Protein AF-A0A062V3T9-F1 (afdb_monomer_lite)

pLDDT: mean 90.21, std 8.29, range [54.97, 98.75]

Structure (mmCIF, N/CA/C/O backbone):
data_AF-A0A062V3T9-F1
#
_entry.id   AF-A0A062V3T9-F1
#
loop_
_atom_site.group_PDB
_atom_site.id
_atom_site.type_symbol
_atom_site.label_atom_id
_atom_site.label_alt_id
_atom_site.label_comp_id
_atom_site.label_asym_id
_atom_site.label_entity_id
_atom_site.label_seq_id
_atom_site.pdbx_PDB_ins_code
_atom_site.Cartn_x
_atom_site.Cartn_y
_atom_site.Cartn_z
_atom_site.occupancy
_atom_site.B_iso_or_equiv
_atom_site.auth_seq_id
_atom_site.auth_comp_id
_atom_site.auth_asym_id
_atom_site.auth_atom_id
_atom_site.pdbx_PDB_model_num
ATOM 1 N N . MET A 1 1 ? 0.925 -3.259 11.507 1.00 66.06 1 MET A N 1
ATOM 2 C CA . MET A 1 1 ? 0.698 -3.039 10.059 1.00 66.06 1 MET A CA 1
ATOM 3 C C . MET A 1 1 ? -0.670 -2.390 9.871 1.00 66.06 1 MET A C 1
ATOM 5 O O . MET A 1 1 ? -1.609 -2.832 10.524 1.00 66.06 1 MET A O 1
ATOM 9 N N . ILE A 1 2 ? -0.792 -1.320 9.076 1.00 79.00 2 ILE A N 1
ATOM 10 C CA . ILE A 1 2 ? -2.086 -0.639 8.873 1.00 79.00 2 ILE A CA 1
ATOM 11 C C . ILE A 1 2 ? -2.898 -1.435 7.848 1.00 79.00 2 ILE A C 1
ATOM 13 O O . ILE A 1 2 ? -2.539 -1.472 6.675 1.00 79.00 2 ILE A O 1
ATOM 17 N N . ASN A 1 3 ? -3.984 -2.061 8.297 1.00 89.69 3 ASN A N 1
ATOM 18 C CA . ASN A 1 3 ? -4.914 -2.797 7.440 1.00 89.69 3 ASN A CA 1
ATOM 19 C C . ASN A 1 3 ? -5.773 -1.815 6.618 1.00 89.69 3 ASN A C 1
ATOM 21 O O . ASN A 1 3 ? -6.279 -0.835 7.180 1.00 89.69 3 ASN A O 1
ATOM 25 N N . TYR A 1 4 ? -5.968 -2.072 5.319 1.00 93.94 4 TYR A N 1
ATOM 26 C CA . TYR A 1 4 ? -6.808 -1.245 4.440 1.00 93.94 4 TYR A CA 1
ATOM 27 C C . TYR A 1 4 ? -8.233 -1.042 4.985 1.00 93.94 4 TYR A C 1
ATOM 29 O O . TYR A 1 4 ? -8.771 0.053 4.884 1.00 93.94 4 TYR A O 1
ATOM 37 N N . LYS A 1 5 ? -8.792 -2.013 5.717 1.00 94.69 5 LYS A N 1
ATOM 38 C CA . LYS A 1 5 ? -10.124 -1.918 6.348 1.00 94.69 5 LYS A CA 1
ATOM 39 C C . LYS A 1 5 ? -10.246 -0.843 7.439 1.00 94.69 5 LYS A C 1
ATOM 41 O O . LYS A 1 5 ? -11.324 -0.624 7.983 1.00 94.69 5 LYS A O 1
ATOM 46 N N . SER A 1 6 ? -9.143 -0.196 7.813 1.00 93.75 6 SER A N 1
ATOM 47 C CA . SER A 1 6 ? -9.078 0.782 8.907 1.00 93.75 6 SER A CA 1
ATOM 48 C C . SER A 1 6 ? -8.761 2.211 8.456 1.00 93.75 6 SER A C 1
ATOM 50 O O . SER A 1 6 ? -8.525 3.080 9.308 1.00 93.75 6 SER A O 1
ATOM 52 N N . ILE A 1 7 ? -8.740 2.459 7.143 1.00 96.38 7 ILE A N 1
ATOM 53 C CA . ILE A 1 7 ? -8.412 3.765 6.563 1.00 96.38 7 ILE A CA 1
ATOM 54 C C . ILE A 1 7 ? -9.671 4.553 6.180 1.00 96.38 7 ILE A C 1
ATOM 56 O O . ILE A 1 7 ? -10.748 3.985 5.973 1.00 96.38 7 ILE A O 1
ATOM 60 N N . THR A 1 8 ? -9.507 5.872 6.098 1.00 97.44 8 THR A N 1
ATOM 61 C CA . THR A 1 8 ? -10.526 6.806 5.606 1.00 97.44 8 THR A CA 1
ATOM 62 C C . THR A 1 8 ? -10.595 6.787 4.079 1.00 97.44 8 THR A C 1
ATOM 64 O O . THR A 1 8 ? -9.666 6.335 3.406 1.00 97.44 8 THR A O 1
ATOM 67 N N . ILE A 1 9 ? -11.669 7.335 3.509 1.00 98.12 9 ILE A N 1
ATOM 68 C CA . ILE A 1 9 ? -11.852 7.451 2.059 1.00 98.12 9 ILE A CA 1
ATOM 69 C C . ILE A 1 9 ? -10.765 8.317 1.411 1.00 98.12 9 ILE A C 1
ATOM 71 O O . ILE A 1 9 ? -10.328 8.028 0.300 1.00 98.12 9 ILE A O 1
ATOM 75 N N . PHE A 1 10 ? -10.271 9.342 2.112 1.00 98.00 10 PHE A N 1
ATOM 76 C CA . PHE A 1 10 ? -9.192 10.201 1.620 1.00 98.00 10 PHE A CA 1
ATOM 77 C C . PHE A 1 10 ? -7.883 9.428 1.451 1.00 98.00 10 PHE A C 1
ATOM 79 O O . PHE A 1 10 ? -7.238 9.518 0.407 1.00 98.00 10 PHE A O 1
ATOM 86 N N . GLU A 1 11 ? -7.519 8.632 2.457 1.00 97.81 11 GLU A N 1
ATOM 87 C CA . GLU A 1 11 ? -6.327 7.787 2.411 1.00 97.81 11 GLU A CA 1
ATOM 88 C C . GLU A 1 11 ? -6.491 6.656 1.385 1.00 97.81 11 GLU A C 1
ATOM 90 O O . GLU A 1 11 ? -5.565 6.395 0.623 1.00 97.81 11 GLU A O 1
ATOM 95 N N . ASN A 1 12 ? -7.675 6.038 1.291 1.00 98.19 12 ASN A N 1
ATOM 96 C CA . ASN A 1 12 ? -7.981 5.041 0.260 1.00 98.19 12 ASN A CA 1
ATOM 97 C C . ASN A 1 12 ? -7.763 5.623 -1.155 1.00 98.19 12 ASN A C 1
ATOM 99 O O . ASN A 1 12 ? -6.933 5.119 -1.912 1.00 98.19 12 ASN A O 1
ATOM 103 N N . ARG A 1 13 ? -8.390 6.766 -1.471 1.00 98.31 13 ARG A N 1
ATOM 104 C CA . ARG A 1 13 ? -8.230 7.454 -2.767 1.00 98.31 13 ARG A CA 1
ATOM 105 C C . ARG A 1 13 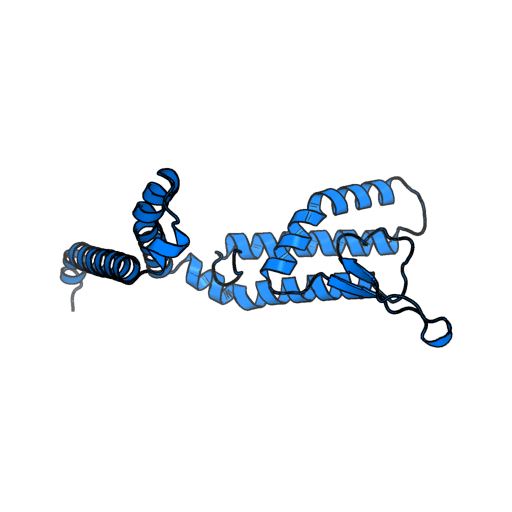? -6.795 7.903 -3.033 1.00 98.31 13 ARG A C 1
ATOM 107 O O . ARG A 1 13 ? -6.350 7.899 -4.178 1.00 98.31 13 ARG A O 1
ATOM 114 N N . LYS A 1 14 ? -6.055 8.325 -2.002 1.00 98.19 14 LYS A N 1
ATOM 115 C CA . LYS A 1 14 ? -4.625 8.647 -2.128 1.00 98.19 14 LYS A CA 1
ATOM 116 C C . LYS A 1 14 ? -3.833 7.422 -2.591 1.00 98.19 14 LYS A C 1
ATOM 118 O O . LYS A 1 14 ? -3.033 7.553 -3.512 1.00 98.19 14 LYS A O 1
ATOM 123 N N . ARG A 1 15 ? -4.077 6.249 -1.999 1.00 98.25 15 ARG A N 1
ATOM 124 C CA . ARG A 1 15 ? -3.392 4.998 -2.361 1.00 98.25 15 ARG A CA 1
ATOM 125 C C . ARG A 1 15 ? -3.740 4.524 -3.763 1.00 98.25 15 ARG A C 1
ATOM 127 O O . ARG A 1 15 ? -2.821 4.201 -4.505 1.00 98.25 15 ARG A O 1
ATOM 134 N N . VAL A 1 16 ? -5.021 4.557 -4.144 1.00 98.56 16 VAL A N 1
ATOM 135 C CA . VAL A 1 16 ? -5.462 4.229 -5.514 1.00 98.56 16 VAL A CA 1
ATOM 136 C C . VAL A 1 16 ? -4.737 5.106 -6.532 1.00 98.56 16 VAL A C 1
ATOM 138 O O . VAL A 1 16 ? -4.130 4.587 -7.465 1.00 98.56 16 VAL A O 1
ATOM 141 N N . ARG A 1 17 ? -4.712 6.429 -6.317 1.00 98.56 17 ARG A N 1
ATOM 142 C CA . ARG A 1 17 ? -4.006 7.363 -7.210 1.00 98.56 17 ARG A CA 1
ATOM 143 C C . ARG A 1 17 ? -2.503 7.096 -7.271 1.00 98.56 17 ARG A C 1
ATOM 145 O O . ARG A 1 17 ? -1.943 7.096 -8.359 1.00 98.56 17 ARG A O 1
ATOM 152 N N . ALA A 1 18 ? -1.861 6.860 -6.127 1.00 98.44 18 ALA A N 1
ATOM 153 C CA . ALA A 1 18 ? -0.428 6.579 -6.072 1.00 98.44 18 ALA A CA 1
ATOM 154 C C . ALA A 1 18 ? -0.068 5.284 -6.820 1.00 98.44 18 ALA A C 1
ATOM 156 O O . ALA A 1 18 ? 0.865 5.283 -7.617 1.00 98.44 18 ALA A O 1
ATOM 157 N N . LEU A 1 19 ? -0.835 4.209 -6.609 1.00 98.50 19 LEU A N 1
ATOM 158 C CA . LEU A 1 19 ? -0.644 2.934 -7.303 1.00 98.50 19 LEU A CA 1
ATOM 159 C C . LEU A 1 19 ? -0.914 3.053 -8.805 1.00 98.50 19 LEU A C 1
ATOM 161 O O . LEU A 1 19 ? -0.125 2.552 -9.596 1.00 98.50 19 LEU A O 1
ATOM 165 N N . SER A 1 20 ? -1.968 3.770 -9.201 1.00 98.62 20 SER A N 1
ATOM 166 C CA . SER A 1 20 ? -2.302 3.988 -10.616 1.00 98.62 20 SER A CA 1
ATOM 167 C C . SER A 1 20 ? -1.220 4.794 -11.340 1.00 98.62 20 SER A C 1
ATOM 169 O O . SER A 1 20 ? -0.819 4.444 -12.445 1.00 98.62 20 SER A O 1
ATOM 171 N N . ALA A 1 21 ? -0.696 5.848 -10.704 1.00 98.38 21 ALA A N 1
ATOM 172 C CA . ALA A 1 21 ? 0.401 6.638 -11.262 1.00 98.38 21 ALA A CA 1
ATOM 173 C C . ALA A 1 21 ? 1.696 5.817 -11.371 1.00 98.38 21 ALA A C 1
ATOM 175 O O . ALA A 1 21 ? 2.387 5.879 -12.385 1.00 98.38 21 ALA A O 1
ATOM 176 N N . PHE A 1 22 ? 2.007 5.015 -10.347 1.00 98.25 22 PHE A N 1
ATOM 177 C CA . PHE A 1 22 ? 3.152 4.106 -10.372 1.00 98.25 22 PHE A CA 1
ATOM 178 C C . PHE A 1 22 ? 3.036 3.083 -11.507 1.00 98.25 22 PHE A C 1
ATOM 180 O O . PHE A 1 22 ? 3.972 2.932 -12.286 1.00 98.25 22 PHE A O 1
ATOM 187 N N . ARG A 1 23 ? 1.871 2.436 -11.636 1.00 98.12 23 ARG A N 1
ATOM 188 C CA . ARG A 1 23 ? 1.546 1.494 -12.715 1.00 98.12 23 ARG A CA 1
ATOM 189 C C . ARG A 1 23 ? 1.780 2.116 -14.089 1.00 98.12 23 ARG A C 1
ATOM 191 O O . ARG A 1 23 ? 2.544 1.561 -14.869 1.00 98.12 23 ARG A O 1
ATOM 198 N N . ALA A 1 24 ? 1.205 3.293 -14.337 1.00 97.94 24 ALA A N 1
ATOM 199 C CA . ALA A 1 24 ? 1.345 3.996 -15.611 1.00 97.94 24 ALA A CA 1
ATOM 200 C C . ALA A 1 24 ? 2.813 4.328 -15.938 1.00 97.94 24 ALA A C 1
ATOM 202 O O . ALA A 1 24 ? 3.244 4.190 -17.080 1.00 97.94 24 ALA A O 1
ATOM 203 N N . ASN A 1 25 ? 3.607 4.722 -14.936 1.00 97.44 25 ASN A N 1
ATOM 204 C CA . ASN A 1 25 ? 5.039 4.960 -15.123 1.00 97.44 25 ASN A CA 1
ATOM 205 C C . ASN A 1 25 ? 5.803 3.675 -15.464 1.00 97.44 25 ASN A C 1
ATOM 207 O O . ASN A 1 25 ? 6.699 3.716 -16.305 1.00 97.44 25 ASN A O 1
ATOM 211 N N . VAL A 1 26 ? 5.472 2.554 -14.815 1.00 95.88 26 VAL A N 1
ATOM 212 C CA . VAL A 1 26 ? 6.093 1.250 -15.088 1.00 95.88 26 VAL A CA 1
ATOM 213 C C . VAL A 1 26 ? 5.736 0.767 -16.492 1.00 95.88 26 VAL A C 1
ATOM 215 O O . VAL A 1 26 ? 6.637 0.376 -17.223 1.00 95.88 26 VAL A O 1
ATOM 218 N N . GLU A 1 27 ? 4.467 0.842 -16.895 1.00 95.06 27 GLU A N 1
ATOM 219 C CA . GLU A 1 27 ? 4.024 0.479 -18.250 1.00 95.06 27 GLU A CA 1
ATOM 220 C C . GLU A 1 27 ? 4.726 1.328 -19.310 1.00 95.06 27 GLU A C 1
ATOM 222 O O . GLU A 1 27 ? 5.373 0.782 -20.202 1.00 95.06 27 GLU A O 1
ATOM 227 N N . ARG A 1 28 ? 4.718 2.657 -19.148 1.00 95.44 28 ARG A N 1
ATOM 228 C CA . ARG A 1 28 ? 5.421 3.557 -20.067 1.00 95.44 28 ARG A CA 1
ATOM 229 C C . ARG A 1 28 ? 6.915 3.261 -20.118 1.00 95.44 28 ARG A C 1
ATOM 231 O O . ARG A 1 28 ? 7.507 3.279 -21.191 1.00 95.44 28 ARG A O 1
ATOM 238 N N . TRP A 1 29 ? 7.541 2.982 -18.974 1.00 94.25 29 TRP A N 1
ATOM 239 C CA . TRP A 1 29 ? 8.947 2.592 -18.942 1.00 94.25 29 TRP A CA 1
ATOM 240 C C . TRP A 1 29 ? 9.185 1.287 -19.709 1.00 94.25 29 TRP A C 1
ATOM 242 O O . TRP A 1 29 ? 10.122 1.234 -20.496 1.00 94.25 29 TRP A O 1
ATOM 252 N N . ILE A 1 30 ? 8.336 0.267 -19.552 1.00 91.12 30 ILE A N 1
ATOM 253 C CA . ILE A 1 30 ? 8.438 -0.996 -20.303 1.00 91.12 30 ILE A CA 1
ATOM 254 C C . ILE A 1 30 ? 8.373 -0.744 -21.816 1.00 91.12 30 ILE A C 1
ATOM 256 O O . ILE A 1 30 ? 9.155 -1.344 -22.555 1.00 91.12 30 ILE A O 1
ATOM 260 N N . GLU A 1 31 ? 7.488 0.149 -22.262 1.00 90.94 31 GLU A N 1
ATOM 261 C CA . GLU A 1 31 ? 7.316 0.502 -23.677 1.00 90.94 31 GLU A CA 1
ATOM 262 C C . GLU A 1 31 ? 8.552 1.196 -24.271 1.00 90.94 31 GLU A C 1
ATOM 264 O O . GLU A 1 31 ? 8.971 0.861 -25.379 1.00 90.94 31 GLU A O 1
ATOM 269 N N . VAL A 1 32 ? 9.164 2.139 -23.543 1.00 91.06 32 VAL A N 1
ATOM 270 C CA . VAL A 1 32 ? 10.265 2.970 -24.075 1.00 91.06 32 VAL A CA 1
ATOM 271 C C . VAL A 1 32 ? 11.669 2.425 -23.799 1.00 91.06 32 VAL A C 1
ATOM 273 O O . VAL A 1 32 ? 12.626 2.857 -24.442 1.00 91.06 32 VAL A O 1
ATOM 276 N N . ASN A 1 33 ? 11.823 1.458 -22.887 1.00 79.00 33 ASN A N 1
ATOM 277 C CA . ASN A 1 33 ? 13.110 0.905 -22.423 1.00 79.00 33 ASN A CA 1
ATOM 278 C C . ASN A 1 33 ? 13.842 0.022 -23.464 1.00 79.00 33 ASN A C 1
ATOM 280 O O . ASN A 1 33 ? 14.566 -0.913 -23.118 1.00 79.00 33 ASN A O 1
ATOM 284 N N . LEU A 1 34 ? 13.638 0.297 -24.751 1.00 70.81 34 LEU A N 1
ATOM 285 C CA . LEU A 1 34 ? 14.458 -0.203 -25.851 1.00 70.81 34 LEU A CA 1
ATOM 286 C C . LEU A 1 34 ? 15.606 0.764 -26.194 1.00 70.81 34 LEU A C 1
ATOM 288 O O . LEU A 1 34 ? 16.556 0.345 -26.851 1.00 70.81 34 LEU A O 1
ATOM 292 N N . ALA A 1 35 ? 15.557 2.021 -25.732 1.00 75.19 35 ALA A N 1
ATOM 293 C CA . ALA A 1 35 ? 16.592 3.026 -25.980 1.00 75.19 35 ALA A CA 1
ATOM 294 C C . ALA A 1 35 ? 17.054 3.710 -24.683 1.00 75.19 35 ALA A C 1
ATOM 296 O O . ALA A 1 35 ? 16.236 4.183 -23.893 1.00 75.19 35 ALA A O 1
ATOM 297 N N . ASP A 1 36 ? 18.372 3.809 -24.482 1.00 81.06 36 ASP A N 1
ATOM 298 C CA . ASP A 1 36 ? 18.948 4.604 -23.394 1.00 81.06 36 ASP A CA 1
ATOM 299 C C . ASP A 1 36 ? 18.839 6.094 -23.747 1.00 81.06 36 ASP A C 1
ATOM 301 O O . ASP A 1 36 ? 19.631 6.643 -24.513 1.00 81.06 36 ASP A O 1
ATOM 305 N N . ASN A 1 37 ? 17.770 6.732 -23.271 1.00 92.50 37 ASN A N 1
ATOM 306 C CA . ASN A 1 37 ? 17.456 8.125 -23.558 1.00 92.50 37 ASN A CA 1
ATOM 307 C C . ASN A 1 37 ? 17.037 8.884 -22.287 1.00 92.50 37 ASN A C 1
ATOM 309 O O . ASN A 1 37 ? 16.735 8.305 -21.238 1.00 92.50 37 ASN A O 1
ATOM 313 N N . ALA A 1 38 ? 17.008 10.216 -22.387 1.00 94.62 38 ALA A N 1
ATOM 314 C CA . ALA A 1 38 ? 16.652 11.095 -21.271 1.00 94.62 38 ALA A CA 1
ATOM 315 C C . ALA A 1 38 ? 15.252 10.796 -20.699 1.00 94.62 38 ALA A C 1
ATOM 317 O O . ALA A 1 38 ? 15.032 10.943 -19.496 1.00 94.62 38 ALA A O 1
ATOM 318 N N . GLU A 1 39 ? 14.321 10.335 -21.540 1.00 93.94 39 GLU A N 1
ATOM 319 C CA . GLU A 1 39 ? 12.978 9.930 -21.121 1.00 93.94 39 GLU A CA 1
ATOM 320 C C . GLU A 1 39 ? 13.013 8.690 -20.217 1.00 93.94 39 GLU A C 1
ATOM 322 O O . GLU A 1 39 ? 12.444 8.705 -19.124 1.00 93.94 39 GLU A O 1
ATOM 327 N N . THR A 1 40 ? 13.741 7.645 -20.613 1.00 93.69 40 THR A N 1
ATOM 328 C CA . THR A 1 40 ? 13.912 6.420 -19.823 1.00 93.69 40 THR A CA 1
ATOM 329 C C . THR A 1 40 ? 14.561 6.733 -18.477 1.00 93.69 40 THR A C 1
ATOM 331 O O . THR A 1 40 ? 14.094 6.256 -17.440 1.00 93.69 40 THR A O 1
ATOM 334 N N . ALA A 1 41 ? 15.583 7.594 -18.450 1.00 94.75 41 ALA A N 1
ATOM 335 C CA . ALA A 1 41 ? 16.208 8.043 -17.206 1.00 94.75 41 ALA A CA 1
ATOM 336 C C . ALA A 1 41 ? 15.219 8.789 -16.286 1.00 94.75 41 ALA A C 1
ATOM 338 O O . ALA A 1 41 ? 15.179 8.539 -15.075 1.00 94.75 41 ALA A O 1
ATOM 339 N N . ALA A 1 42 ? 14.378 9.664 -16.849 1.00 96.50 42 ALA A N 1
ATOM 340 C CA . ALA A 1 42 ? 13.352 10.387 -16.100 1.00 96.50 42 ALA A CA 1
ATOM 341 C C . ALA A 1 42 ? 12.276 9.447 -15.526 1.00 96.50 42 ALA A C 1
ATOM 343 O O . ALA A 1 42 ? 11.908 9.576 -14.353 1.00 96.50 42 ALA A O 1
ATOM 344 N N . LEU A 1 43 ? 11.821 8.460 -16.304 1.00 96.94 43 LEU A N 1
ATOM 345 C CA . LEU A 1 43 ? 10.855 7.453 -15.854 1.00 96.94 43 LEU A CA 1
ATOM 346 C C . LEU A 1 43 ? 11.427 6.582 -14.739 1.00 96.94 43 LEU A C 1
ATOM 348 O O . LEU A 1 43 ? 10.790 6.433 -13.698 1.00 96.94 43 LEU A O 1
ATOM 352 N N . ARG A 1 44 ? 12.662 6.086 -14.892 1.00 95.75 44 ARG A N 1
ATOM 353 C CA . ARG A 1 44 ? 13.350 5.323 -13.837 1.00 95.75 44 ARG A CA 1
ATOM 354 C C . ARG A 1 44 ? 13.446 6.121 -12.542 1.00 95.75 44 ARG A C 1
ATOM 356 O O . ARG A 1 44 ? 13.186 5.578 -11.469 1.00 95.75 44 ARG A O 1
ATOM 363 N N . ARG A 1 45 ? 13.773 7.416 -12.623 1.00 97.44 45 ARG A N 1
ATOM 364 C CA . ARG A 1 45 ? 13.781 8.309 -11.456 1.00 97.44 45 ARG A CA 1
ATOM 365 C C . ARG A 1 45 ? 12.395 8.412 -10.818 1.00 97.44 45 ARG A C 1
ATOM 367 O O . ARG A 1 45 ? 12.292 8.289 -9.601 1.00 97.44 45 ARG A O 1
ATOM 374 N N . SER A 1 46 ? 11.345 8.619 -11.612 1.00 98.00 46 SER A N 1
ATOM 375 C CA . SER A 1 46 ? 9.968 8.724 -11.110 1.00 98.00 46 SER A CA 1
ATOM 376 C C . SER A 1 46 ? 9.495 7.437 -10.422 1.00 98.00 46 SER A C 1
ATOM 378 O O . SER A 1 46 ? 8.979 7.488 -9.302 1.00 98.00 46 SER A O 1
ATOM 380 N N . ILE A 1 47 ? 9.752 6.280 -11.041 1.00 97.69 47 ILE A N 1
ATOM 381 C CA . ILE A 1 47 ? 9.475 4.955 -10.471 1.00 97.69 47 ILE A CA 1
ATOM 382 C C . ILE A 1 47 ? 10.219 4.797 -9.143 1.00 97.69 47 ILE A C 1
ATOM 384 O O . ILE A 1 47 ? 9.588 4.516 -8.131 1.00 97.69 47 ILE A O 1
ATOM 388 N N . ASN A 1 48 ? 11.529 5.060 -9.098 1.00 97.62 48 ASN A N 1
ATOM 389 C CA . ASN A 1 48 ? 12.320 4.940 -7.867 1.00 97.62 48 ASN A CA 1
ATOM 390 C C . ASN A 1 48 ? 11.787 5.804 -6.715 1.00 97.62 48 ASN A C 1
ATOM 392 O O . ASN A 1 48 ? 11.736 5.342 -5.577 1.00 97.62 48 ASN A O 1
ATOM 396 N N . LEU A 1 49 ? 11.351 7.036 -6.998 1.00 98.38 49 LEU A N 1
ATOM 397 C CA . LEU A 1 49 ? 10.787 7.936 -5.983 1.00 98.38 49 LEU A CA 1
ATOM 398 C C . LEU A 1 49 ? 9.471 7.422 -5.386 1.00 98.38 49 LEU A C 1
ATOM 400 O O . LEU A 1 49 ? 9.150 7.739 -4.244 1.00 98.38 49 LEU A O 1
ATOM 404 N N . THR A 1 50 ? 8.706 6.643 -6.148 1.00 98.38 50 THR A N 1
ATOM 405 C CA . THR A 1 50 ? 7.364 6.172 -5.769 1.00 98.38 50 THR A CA 1
ATOM 406 C C . THR A 1 50 ? 7.324 4.685 -5.394 1.00 98.38 50 THR A C 1
ATOM 408 O O . THR A 1 50 ? 6.330 4.209 -4.845 1.00 98.38 50 THR A O 1
ATOM 411 N N . LEU A 1 51 ? 8.428 3.963 -5.600 1.00 97.88 51 LEU A N 1
ATOM 412 C CA . LEU A 1 51 ? 8.575 2.521 -5.391 1.00 97.88 51 LEU A CA 1
ATOM 413 C C . LEU A 1 51 ? 8.266 2.083 -3.959 1.00 97.88 51 LEU A C 1
ATOM 415 O O . LEU A 1 51 ? 7.529 1.118 -3.753 1.00 97.88 51 LEU A O 1
ATOM 419 N N . VAL A 1 52 ? 8.802 2.793 -2.962 1.00 97.56 52 VAL A N 1
ATOM 420 C CA . VAL A 1 52 ? 8.618 2.436 -1.544 1.00 97.56 52 VAL A CA 1
ATOM 421 C C . VAL A 1 52 ? 7.141 2.502 -1.154 1.00 97.56 52 VAL A C 1
ATOM 423 O O . VAL A 1 52 ? 6.629 1.582 -0.510 1.00 97.56 52 VAL A O 1
ATOM 426 N N . ASP A 1 53 ? 6.444 3.556 -1.579 1.00 98.12 53 ASP A N 1
ATOM 427 C CA . ASP A 1 53 ? 5.021 3.738 -1.301 1.00 98.12 53 ASP A CA 1
ATOM 428 C C . ASP A 1 53 ? 4.164 2.726 -2.064 1.00 98.12 53 ASP A C 1
ATOM 430 O O . ASP A 1 53 ? 3.283 2.107 -1.464 1.00 98.12 53 ASP A O 1
ATOM 434 N N . ALA A 1 54 ? 4.451 2.479 -3.345 1.00 98.31 54 ALA A N 1
ATOM 435 C CA . ALA A 1 54 ? 3.729 1.491 -4.143 1.00 98.31 54 ALA A CA 1
ATOM 436 C C . ALA A 1 54 ? 3.856 0.077 -3.550 1.00 98.31 54 ALA A C 1
ATOM 438 O O . ALA A 1 54 ? 2.848 -0.609 -3.336 1.00 98.31 54 ALA A O 1
ATOM 439 N N . ARG A 1 55 ? 5.076 -0.329 -3.174 1.00 97.81 55 ARG A N 1
ATOM 440 C CA . ARG A 1 55 ? 5.330 -1.607 -2.495 1.00 97.81 55 ARG A CA 1
ATOM 441 C C . ARG A 1 55 ? 4.571 -1.687 -1.173 1.00 97.81 55 ARG A C 1
ATOM 443 O O . ARG A 1 55 ? 3.871 -2.663 -0.906 1.00 97.81 55 ARG A O 1
ATOM 450 N N . LYS A 1 56 ? 4.668 -0.644 -0.343 1.00 97.06 56 LYS A N 1
ATOM 451 C CA . LYS A 1 56 ? 3.984 -0.559 0.955 1.00 97.06 56 LYS A CA 1
ATOM 452 C C . LYS A 1 56 ? 2.465 -0.655 0.812 1.00 97.06 56 LYS A C 1
ATOM 454 O O . LYS A 1 56 ? 1.836 -1.391 1.569 1.00 97.06 56 LYS A O 1
ATOM 459 N N . PHE A 1 57 ? 1.866 0.062 -0.136 1.00 98.12 57 PHE A N 1
ATOM 460 C CA . PHE A 1 57 ? 0.420 0.036 -0.357 1.00 98.12 57 PHE A CA 1
ATOM 461 C C . PHE A 1 57 ? -0.066 -1.309 -0.891 1.00 98.12 57 PHE A C 1
ATOM 463 O O . PHE A 1 57 ? -1.132 -1.754 -0.465 1.00 98.12 57 PHE A O 1
ATOM 470 N N . THR A 1 58 ? 0.726 -1.980 -1.726 1.00 97.75 58 THR A N 1
ATOM 471 C CA . THR A 1 58 ? 0.445 -3.341 -2.211 1.00 97.75 58 THR A CA 1
ATOM 472 C C . THR A 1 58 ? 0.443 -4.345 -1.055 1.00 97.75 58 THR A C 1
ATOM 474 O O . THR A 1 58 ? -0.531 -5.070 -0.857 1.00 97.75 58 THR A O 1
ATOM 477 N N . VAL A 1 59 ? 1.462 -4.297 -0.189 1.00 96.88 59 VAL A N 1
ATOM 478 C CA . VAL A 1 59 ? 1.523 -5.134 1.023 1.00 96.88 59 VAL A CA 1
ATOM 479 C C . VAL A 1 59 ? 0.368 -4.823 1.983 1.00 96.88 59 VAL A C 1
ATOM 481 O O . VAL A 1 59 ? -0.241 -5.733 2.538 1.00 96.88 59 VAL A O 1
ATOM 484 N N . PHE A 1 60 ? 0.011 -3.549 2.176 1.00 97.00 60 PHE A N 1
ATOM 485 C CA . PHE A 1 60 ? -1.121 -3.151 3.027 1.00 97.00 60 PHE A CA 1
ATOM 486 C C . PHE A 1 60 ? -2.490 -3.590 2.491 1.00 97.00 60 PHE A C 1
ATOM 488 O O . PHE A 1 60 ? -3.423 -3.732 3.286 1.00 97.00 60 PHE A O 1
ATOM 495 N N . ALA A 1 61 ? -2.605 -3.841 1.184 1.00 97.25 61 ALA A N 1
ATOM 496 C CA . ALA A 1 61 ? -3.773 -4.474 0.577 1.00 97.25 61 ALA A CA 1
ATOM 497 C C . ALA A 1 61 ? -3.816 -5.998 0.816 1.00 97.25 61 ALA A C 1
ATOM 499 O O . ALA A 1 61 ? -4.805 -6.643 0.484 1.00 97.25 61 ALA A O 1
ATOM 500 N N . GLY A 1 62 ? -2.772 -6.581 1.418 1.00 96.56 62 GLY A N 1
ATOM 501 C CA . GLY A 1 62 ? -2.650 -8.024 1.631 1.00 96.56 62 GLY A CA 1
ATOM 502 C C . GLY A 1 62 ? -2.183 -8.786 0.391 1.00 96.56 62 GLY A C 1
ATOM 503 O O . GLY A 1 62 ? -2.309 -10.007 0.354 1.00 96.56 62 GLY A O 1
ATOM 504 N N . ILE A 1 63 ? -1.654 -8.089 -0.618 1.00 97.44 63 ILE A N 1
ATOM 505 C CA . ILE A 1 63 ? -1.127 -8.706 -1.835 1.00 97.44 63 ILE A CA 1
ATOM 506 C C . ILE A 1 63 ? 0.357 -9.029 -1.635 1.00 97.44 63 ILE A C 1
ATOM 508 O O . ILE A 1 63 ? 1.137 -8.188 -1.181 1.00 97.44 63 ILE A O 1
ATOM 512 N N . GLY A 1 64 ? 0.739 -10.268 -1.952 1.00 95.06 64 GLY A N 1
ATOM 513 C CA . GLY A 1 64 ? 2.127 -10.719 -1.893 1.00 95.06 64 GLY A CA 1
ATOM 514 C C . GLY A 1 64 ? 2.986 -10.014 -2.942 1.00 95.06 64 GLY A C 1
ATOM 515 O O . GLY A 1 64 ? 2.587 -9.907 -4.096 1.00 95.06 64 GLY A O 1
ATOM 516 N N . VAL A 1 65 ? 4.167 -9.544 -2.533 1.00 95.69 65 VAL A N 1
ATOM 517 C CA . VAL A 1 65 ? 5.128 -8.841 -3.408 1.00 95.69 65 VAL A CA 1
ATOM 518 C C . VAL A 1 65 ? 6.385 -9.660 -3.701 1.00 95.69 65 VAL A C 1
ATOM 520 O O . VAL A 1 65 ? 7.290 -9.186 -4.381 1.00 95.69 65 VAL A O 1
ATOM 523 N N . SER A 1 66 ? 6.456 -10.882 -3.176 1.00 94.06 66 SER A N 1
ATOM 524 C CA . SER A 1 66 ? 7.557 -11.811 -3.397 1.00 94.06 66 SER A CA 1
ATOM 525 C C . SER A 1 66 ? 7.165 -12.901 -4.390 1.00 94.06 66 SER A C 1
ATOM 527 O O . SER A 1 66 ? 6.031 -13.380 -4.412 1.00 94.06 66 SER A O 1
ATOM 529 N N . GLY A 1 67 ? 8.133 -13.302 -5.204 1.00 89.69 67 GLY A N 1
ATOM 530 C CA . GLY A 1 67 ? 8.050 -14.436 -6.108 1.00 89.69 67 GLY A CA 1
ATOM 531 C C . GLY A 1 67 ? 9.177 -15.428 -5.851 1.00 89.69 67 GLY A C 1
ATOM 532 O O . GLY A 1 67 ? 10.100 -15.181 -5.074 1.00 89.69 67 GLY A O 1
ATOM 533 N N . GLN A 1 68 ? 9.093 -16.566 -6.529 1.00 91.44 68 GLN A N 1
ATOM 534 C CA . GLN A 1 68 ? 10.165 -17.550 -6.595 1.00 91.44 68 GLN A CA 1
ATOM 535 C C . GLN A 1 68 ? 10.531 -17.764 -8.058 1.00 91.44 68 GLN A C 1
ATOM 537 O O . GLN A 1 68 ? 9.651 -17.933 -8.910 1.00 91.44 68 GLN A O 1
ATOM 542 N N . GLN A 1 69 ? 11.827 -17.713 -8.348 1.00 87.19 69 GLN A N 1
ATOM 543 C CA . GLN A 1 69 ? 12.375 -18.068 -9.644 1.00 87.19 69 GLN A CA 1
ATOM 544 C C . GLN A 1 69 ? 12.857 -19.513 -9.586 1.00 87.19 69 GLN A C 1
ATOM 546 O O . GLN A 1 69 ? 13.666 -19.877 -8.732 1.00 87.19 69 GLN A O 1
ATOM 551 N N . PHE A 1 70 ? 12.348 -20.323 -10.511 1.00 87.88 70 PHE A N 1
ATOM 552 C CA . PHE A 1 70 ? 12.752 -21.711 -10.672 1.00 87.88 70 PHE A CA 1
ATOM 553 C C . PHE A 1 70 ? 13.724 -21.803 -11.853 1.00 87.88 70 PHE A C 1
ATOM 555 O O . PHE A 1 70 ? 13.420 -21.264 -12.923 1.00 87.88 70 PHE A O 1
ATOM 562 N N . PRO A 1 71 ? 14.888 -22.447 -11.687 1.00 86.50 71 PRO A N 1
ATOM 563 C CA . PRO A 1 71 ? 15.780 -22.724 -12.804 1.00 86.50 71 PRO A CA 1
ATOM 564 C C . PRO A 1 71 ? 15.144 -23.746 -13.752 1.00 86.50 71 PRO A C 1
ATOM 566 O O . PRO A 1 71 ? 14.198 -24.452 -13.393 1.00 86.50 71 PRO A O 1
ATOM 569 N N . ALA A 1 72 ? 15.672 -23.839 -14.975 1.00 87.19 72 ALA A N 1
ATOM 570 C CA . ALA A 1 72 ? 15.232 -24.851 -15.928 1.00 87.19 72 ALA A CA 1
ATOM 571 C C . ALA A 1 72 ? 15.389 -26.256 -15.306 1.00 87.19 72 ALA A C 1
ATOM 573 O O . ALA A 1 72 ? 16.495 -26.583 -14.861 1.00 87.19 72 ALA A O 1
ATOM 574 N N . PRO A 1 73 ? 14.338 -27.105 -15.302 1.00 89.88 73 PRO A N 1
ATOM 575 C CA . PRO A 1 73 ? 14.390 -28.418 -14.652 1.00 89.88 73 PRO A CA 1
ATOM 576 C C . PRO A 1 73 ? 15.562 -29.291 -15.115 1.00 89.88 73 PRO A C 1
ATOM 578 O O . PRO A 1 73 ? 16.120 -30.038 -14.321 1.00 89.88 73 PRO A O 1
ATOM 581 N N . ALA A 1 74 ? 15.962 -29.157 -16.384 1.00 92.56 74 ALA A N 1
ATOM 582 C CA . ALA A 1 74 ? 17.055 -29.915 -16.988 1.00 92.56 74 ALA A CA 1
ATOM 583 C C . ALA A 1 74 ? 18.459 -29.498 -16.511 1.00 92.56 74 ALA A C 1
ATOM 585 O O . ALA A 1 74 ? 19.372 -30.314 -16.543 1.00 92.56 74 ALA A O 1
ATOM 586 N N . VAL A 1 75 ? 18.644 -28.242 -16.087 1.00 88.06 75 VAL A N 1
ATOM 587 C CA . VAL A 1 75 ? 19.938 -27.741 -15.583 1.00 88.06 75 VAL A CA 1
ATOM 588 C C . VAL A 1 75 ? 20.065 -28.003 -14.080 1.00 88.06 75 VAL A C 1
ATOM 590 O O . VAL A 1 75 ? 21.167 -28.188 -13.569 1.00 88.06 75 VAL A O 1
ATOM 593 N N . GLY A 1 76 ? 18.932 -28.041 -13.369 1.00 86.81 76 GLY A N 1
ATOM 594 C CA . GLY A 1 76 ? 18.914 -27.987 -11.912 1.00 86.81 76 GLY A CA 1
ATOM 595 C C . GLY A 1 76 ? 19.354 -26.612 -11.393 1.00 86.81 76 GLY A C 1
ATOM 596 O O . GLY A 1 76 ? 19.826 -25.752 -12.135 1.00 86.81 76 GLY A O 1
ATOM 597 N N . GLY A 1 77 ? 19.150 -26.365 -10.101 1.00 88.75 77 GLY A N 1
ATOM 598 C CA . GLY A 1 77 ? 19.615 -25.143 -9.445 1.00 88.75 77 GLY A CA 1
ATOM 599 C C . GLY A 1 77 ? 18.775 -24.752 -8.235 1.00 88.75 77 GLY A C 1
ATOM 600 O O . GLY A 1 77 ? 17.755 -25.373 -7.933 1.00 88.75 77 GLY A O 1
ATOM 601 N N . ALA A 1 78 ? 19.207 -23.698 -7.548 1.00 90.75 78 ALA A N 1
ATOM 602 C CA . ALA A 1 78 ? 18.502 -23.175 -6.387 1.00 90.75 78 ALA A CA 1
ATOM 603 C C . ALA A 1 78 ? 17.239 -22.399 -6.794 1.00 90.75 78 ALA A C 1
ATOM 605 O O . ALA A 1 78 ? 17.246 -21.642 -7.765 1.00 90.75 78 ALA A O 1
ATOM 606 N N . ILE A 1 79 ? 16.169 -22.552 -6.009 1.00 91.44 79 ILE A N 1
ATOM 607 C CA . ILE A 1 79 ? 14.997 -21.674 -6.076 1.00 91.44 79 ILE A CA 1
ATOM 608 C C . ILE A 1 79 ? 15.398 -20.342 -5.449 1.00 91.44 79 ILE A C 1
ATOM 610 O O . ILE A 1 79 ? 15.713 -20.287 -4.259 1.00 91.44 79 ILE A O 1
ATOM 614 N N . VAL A 1 80 ? 15.386 -19.273 -6.241 1.00 90.12 80 VAL A N 1
ATOM 615 C CA . VAL A 1 80 ? 15.789 -17.944 -5.771 1.00 90.12 80 VAL A CA 1
ATOM 616 C C . VAL A 1 80 ? 14.533 -17.130 -5.458 1.00 90.12 80 VAL A C 1
ATOM 618 O O . VAL A 1 80 ? 13.723 -16.892 -6.361 1.00 90.12 80 VAL A O 1
ATOM 621 N N . PRO A 1 81 ? 14.310 -16.714 -4.198 1.00 91.56 81 PRO A N 1
ATOM 622 C CA . PRO A 1 81 ? 13.250 -15.768 -3.892 1.00 91.56 81 PRO A CA 1
ATOM 623 C C . PRO A 1 81 ? 13.623 -14.392 -4.447 1.00 91.56 81 PRO A C 1
ATOM 625 O O . PRO A 1 81 ? 14.774 -13.969 -4.355 1.00 91.56 81 PRO A O 1
ATOM 628 N N . PHE A 1 82 ? 12.646 -13.672 -4.981 1.00 91.25 82 PHE A N 1
ATOM 629 C CA . PHE A 1 82 ? 12.846 -12.305 -5.455 1.00 91.25 82 PHE A CA 1
ATOM 630 C C . PHE A 1 82 ? 11.666 -11.415 -5.068 1.00 91.25 82 PHE A C 1
ATOM 632 O O . PHE A 1 82 ? 10.562 -11.896 -4.808 1.00 91.25 82 PHE A O 1
ATOM 639 N N . ASP A 1 83 ? 11.906 -10.109 -4.996 1.00 93.94 83 ASP A N 1
ATOM 640 C CA . ASP A 1 83 ? 10.881 -9.102 -4.722 1.00 93.94 83 ASP A CA 1
ATOM 641 C C . ASP A 1 83 ? 10.504 -8.401 -6.032 1.00 93.94 83 ASP A C 1
ATOM 643 O O . ASP A 1 83 ? 11.370 -7.871 -6.729 1.00 93.94 83 ASP A O 1
ATOM 647 N N . LEU A 1 84 ? 9.209 -8.407 -6.363 1.00 94.38 84 LEU A N 1
ATOM 648 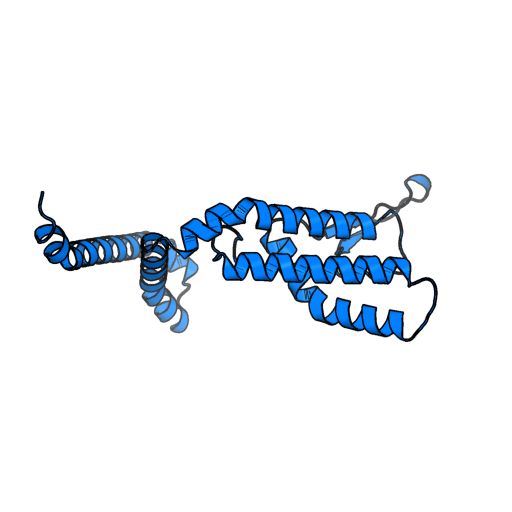C CA . LEU A 1 84 ? 8.676 -7.863 -7.616 1.00 94.38 84 LEU A CA 1
ATOM 649 C C . LEU A 1 84 ? 8.981 -6.368 -7.782 1.00 94.38 84 LEU A C 1
ATOM 651 O O . LEU A 1 84 ? 9.131 -5.900 -8.906 1.00 94.38 84 LEU A O 1
ATOM 655 N N . PHE A 1 85 ? 9.061 -5.619 -6.678 1.00 95.69 85 PHE A N 1
ATOM 656 C CA . PHE A 1 85 ? 9.354 -4.187 -6.702 1.00 95.69 85 PHE A CA 1
ATOM 657 C C . PHE A 1 85 ? 10.858 -3.915 -6.725 1.00 95.69 85 PHE A C 1
ATOM 659 O O . PHE A 1 85 ? 11.283 -2.926 -7.313 1.00 95.69 85 PHE A O 1
ATOM 666 N N . ALA A 1 86 ? 11.674 -4.763 -6.097 1.00 92.88 86 ALA A N 1
ATOM 667 C CA . ALA A 1 86 ? 13.126 -4.595 -6.121 1.00 92.88 86 ALA A CA 1
ATOM 668 C C . ALA A 1 86 ? 13.731 -4.909 -7.501 1.00 92.88 86 ALA A C 1
ATOM 670 O O . ALA A 1 86 ? 14.722 -4.293 -7.885 1.00 92.88 86 ALA A O 1
ATOM 671 N N . ASP A 1 87 ? 13.122 -5.833 -8.250 1.00 91.19 87 ASP A N 1
ATOM 672 C CA . ASP A 1 87 ? 13.648 -6.331 -9.527 1.00 91.19 87 ASP A CA 1
ATOM 673 C C . ASP A 1 87 ? 13.012 -5.673 -10.770 1.00 91.19 87 ASP A C 1
ATOM 675 O O . ASP A 1 87 ? 13.094 -6.196 -11.877 1.00 91.19 87 ASP A O 1
ATOM 679 N N . ILE A 1 88 ? 12.387 -4.496 -10.621 1.00 92.25 88 ILE A N 1
ATOM 680 C CA . ILE A 1 88 ? 11.721 -3.785 -11.735 1.00 92.25 88 ILE A CA 1
ATOM 681 C C . ILE A 1 88 ? 12.685 -3.519 -12.894 1.00 92.25 88 ILE A C 1
ATOM 683 O O . ILE A 1 88 ? 12.315 -3.632 -14.056 1.00 92.25 88 ILE A O 1
ATOM 687 N N . PHE A 1 89 ? 13.931 -3.165 -12.579 1.00 91.44 89 PHE A N 1
ATOM 688 C CA . PHE A 1 89 ? 14.952 -2.831 -13.575 1.00 91.44 89 PHE A CA 1
ATOM 689 C C . PHE A 1 89 ? 15.888 -4.001 -13.901 1.00 91.44 89 PHE A C 1
ATOM 691 O O . PHE A 1 89 ? 16.903 -3.790 -14.567 1.00 91.44 89 PHE A O 1
ATOM 698 N N . GLY A 1 90 ? 15.589 -5.204 -13.405 1.00 84.94 90 GLY A N 1
ATOM 699 C CA . GLY A 1 90 ? 16.444 -6.374 -13.546 1.00 84.94 90 GLY A CA 1
ATOM 700 C C . GLY A 1 90 ? 16.680 -6.756 -15.013 1.00 84.94 90 GLY A C 1
ATOM 701 O O . GLY A 1 90 ? 15.733 -6.784 -15.806 1.00 84.94 90 GLY A O 1
ATOM 702 N N . PRO A 1 91 ? 17.925 -7.093 -15.410 1.00 70.12 91 PRO A N 1
ATOM 703 C CA . PRO A 1 91 ? 18.217 -7.581 -16.761 1.00 70.12 91 PRO A CA 1
ATOM 704 C C . PRO A 1 91 ? 17.573 -8.949 -17.011 1.00 70.12 91 PRO A C 1
ATOM 706 O O . PRO A 1 91 ? 17.205 -9.281 -18.139 1.00 70.12 91 PRO A O 1
ATOM 709 N N . ASN A 1 92 ? 17.376 -9.720 -15.940 1.00 62.78 92 ASN A N 1
ATOM 710 C CA . ASN A 1 92 ? 16.684 -10.993 -15.955 1.00 62.78 92 ASN A CA 1
ATOM 711 C C . ASN A 1 92 ? 15.168 -10.766 -16.017 1.00 62.78 92 ASN A C 1
ATOM 713 O O . ASN A 1 92 ? 14.436 -11.080 -15.085 1.00 62.78 92 ASN A O 1
ATOM 717 N N . ARG A 1 93 ? 14.675 -10.310 -17.178 1.00 63.56 93 ARG A N 1
ATOM 718 C CA . ARG A 1 93 ? 13.241 -10.273 -17.551 1.00 63.56 93 ARG A CA 1
ATOM 719 C C . ARG A 1 93 ? 12.624 -11.674 -17.689 1.00 63.56 93 ARG A C 1
ATOM 721 O O . ARG A 1 93 ? 11.693 -11.895 -18.466 1.00 63.56 93 ARG A O 1
ATOM 728 N N . ILE A 1 94 ? 13.200 -12.650 -17.006 1.00 54.97 94 ILE A N 1
ATOM 729 C CA . ILE A 1 94 ? 12.934 -14.057 -17.195 1.00 54.97 94 ILE A CA 1
ATOM 730 C C . ILE A 1 94 ? 11.521 -14.313 -16.643 1.00 54.97 94 ILE A C 1
ATOM 732 O O . ILE A 1 94 ? 11.253 -14.129 -15.459 1.00 54.97 94 ILE A O 1
ATOM 736 N N . PHE A 1 95 ? 10.606 -14.704 -17.534 1.00 61.38 95 PHE A N 1
ATOM 737 C CA . PHE A 1 95 ? 9.239 -15.160 -17.233 1.00 61.38 95 PHE A CA 1
ATOM 738 C C . PHE A 1 95 ? 8.231 -14.118 -16.708 1.00 61.38 95 PHE A C 1
ATOM 740 O O . PHE A 1 95 ? 7.497 -14.382 -15.754 1.00 61.38 95 PHE A O 1
ATOM 747 N N . GLY A 1 96 ? 8.111 -12.960 -17.367 1.00 77.19 96 GLY A N 1
ATOM 748 C CA . GLY A 1 96 ? 6.937 -12.092 -17.175 1.00 77.19 96 GLY A CA 1
ATOM 749 C C . GLY A 1 96 ? 6.842 -11.458 -15.782 1.00 77.19 96 GLY A C 1
ATOM 750 O O . GLY A 1 96 ? 5.740 -11.223 -15.287 1.00 77.19 96 GLY A O 1
ATOM 751 N N . SER A 1 97 ? 7.988 -11.180 -15.150 1.00 84.25 97 SER A N 1
ATOM 752 C CA . SER A 1 97 ? 8.078 -10.472 -13.863 1.00 84.25 97 SER A CA 1
ATOM 753 C C . SER A 1 97 ? 7.304 -9.148 -13.874 1.00 84.25 97 SER A C 1
ATOM 755 O O . SER A 1 97 ? 6.582 -8.855 -12.925 1.00 84.25 97 SER A O 1
ATOM 757 N N . HIS A 1 98 ? 7.365 -8.412 -14.986 1.00 89.69 98 HIS A N 1
ATOM 758 C CA . HIS A 1 98 ? 6.595 -7.188 -15.211 1.00 89.69 98 HIS A CA 1
ATOM 759 C C . HIS A 1 98 ? 5.085 -7.427 -15.161 1.00 89.69 98 HIS A C 1
ATOM 761 O O . HIS A 1 98 ? 4.396 -6.739 -14.419 1.00 89.69 98 HIS A O 1
ATOM 767 N N . ASN A 1 99 ? 4.574 -8.439 -15.868 1.00 91.69 99 ASN A N 1
ATOM 768 C CA . ASN A 1 99 ? 3.145 -8.764 -15.840 1.00 91.69 99 ASN A CA 1
ATOM 769 C C . ASN A 1 99 ? 2.706 -9.125 -14.419 1.00 91.69 99 ASN A C 1
ATOM 771 O O . ASN A 1 99 ? 1.703 -8.619 -13.943 1.00 91.69 99 ASN A O 1
ATOM 775 N N . ARG A 1 100 ? 3.508 -9.911 -13.687 1.00 93.38 100 ARG A N 1
ATOM 776 C CA . ARG A 1 100 ? 3.210 -10.244 -12.284 1.00 93.38 100 ARG A CA 1
ATOM 777 C C . ARG A 1 100 ? 3.203 -9.016 -11.376 1.00 93.38 100 ARG A C 1
ATOM 779 O O . ARG A 1 100 ? 2.385 -8.952 -10.458 1.00 93.38 100 ARG A O 1
ATOM 786 N N . LEU A 1 101 ? 4.112 -8.067 -11.597 1.00 94.88 101 LEU A N 1
ATOM 787 C CA . LEU A 1 101 ? 4.132 -6.799 -10.875 1.00 94.88 101 LEU A CA 1
ATOM 788 C C . LEU A 1 101 ? 2.871 -5.982 -11.177 1.00 94.88 101 LEU A C 1
ATOM 790 O O . LEU A 1 101 ? 2.201 -5.563 -10.235 1.00 94.88 101 LEU A O 1
ATOM 794 N N . ILE A 1 102 ? 2.523 -5.810 -12.455 1.00 96.88 102 ILE A N 1
ATOM 795 C CA . ILE A 1 102 ? 1.310 -5.100 -12.882 1.00 96.88 102 ILE A CA 1
ATOM 796 C C . ILE A 1 102 ? 0.062 -5.780 -12.309 1.00 96.88 102 ILE A C 1
ATOM 798 O O . ILE A 1 102 ? -0.713 -5.119 -11.629 1.00 96.88 102 ILE A O 1
ATOM 802 N N . ASP A 1 103 ? -0.069 -7.104 -12.421 1.00 97.12 103 ASP A N 1
ATOM 803 C CA . ASP A 1 103 ? -1.179 -7.873 -11.842 1.00 97.12 103 ASP A CA 1
ATOM 804 C C . ASP A 1 103 ? -1.280 -7.715 -10.319 1.00 97.12 103 ASP A C 1
ATOM 806 O O . ASP A 1 103 ? -2.367 -7.797 -9.740 1.00 97.12 103 ASP A O 1
ATOM 810 N N . SER A 1 104 ? -0.143 -7.569 -9.633 1.00 97.44 104 SER A N 1
ATOM 811 C CA . SER A 1 104 ? -0.109 -7.359 -8.182 1.00 97.44 104 SER A CA 1
ATOM 812 C C . SER A 1 104 ? -0.576 -5.952 -7.822 1.00 97.44 104 SER A C 1
ATOM 814 O O . SER A 1 104 ? -1.324 -5.783 -6.856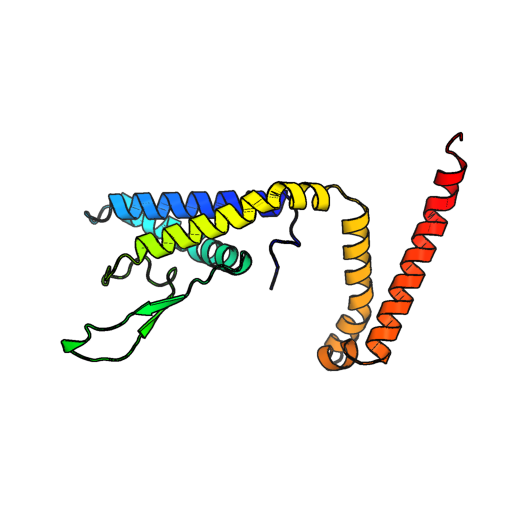 1.00 97.44 104 SER A O 1
ATOM 816 N N . ILE A 1 105 ? -0.179 -4.952 -8.613 1.00 98.25 105 ILE A N 1
ATOM 817 C CA . ILE A 1 105 ? -0.636 -3.569 -8.466 1.00 98.25 105 ILE A CA 1
ATOM 818 C C . ILE A 1 105 ? -2.135 -3.471 -8.771 1.00 98.25 105 ILE A C 1
ATOM 820 O O . ILE A 1 105 ? -2.863 -2.891 -7.970 1.00 98.25 105 ILE A O 1
ATOM 824 N N . ASP A 1 106 ? -2.616 -4.099 -9.844 1.00 98.62 106 ASP A N 1
ATOM 825 C CA . ASP A 1 106 ? -4.030 -4.100 -10.240 1.00 98.62 106 ASP A CA 1
ATOM 826 C C . ASP A 1 106 ? -4.909 -4.774 -9.188 1.00 98.62 106 ASP A C 1
ATOM 828 O O . ASP A 1 106 ? -5.942 -4.235 -8.789 1.00 98.62 106 ASP A O 1
ATOM 832 N N . ARG A 1 107 ? -4.455 -5.902 -8.629 1.00 98.44 107 ARG A N 1
ATOM 833 C CA . ARG A 1 107 ? -5.124 -6.527 -7.481 1.00 98.44 107 ARG A CA 1
ATOM 834 C C . ARG A 1 107 ? -5.158 -5.608 -6.265 1.00 98.44 107 ARG A C 1
ATOM 836 O O . ARG A 1 107 ? -6.189 -5.526 -5.600 1.00 98.44 107 ARG A O 1
ATOM 843 N N . ALA A 1 108 ? -4.065 -4.908 -5.963 1.00 98.25 108 ALA A N 1
ATOM 844 C CA . ALA A 1 108 ? -4.045 -3.961 -4.853 1.00 98.25 108 ALA A CA 1
ATOM 845 C C . ALA A 1 108 ? -5.000 -2.780 -5.093 1.00 98.25 108 ALA A C 1
ATOM 847 O O . ALA A 1 108 ? -5.737 -2.414 -4.177 1.00 98.25 108 ALA A O 1
ATOM 848 N N . ILE A 1 109 ? -5.034 -2.225 -6.309 1.00 98.75 109 ILE A N 1
ATOM 849 C CA . ILE A 1 109 ? -5.991 -1.190 -6.719 1.00 98.75 109 ILE A CA 1
ATOM 850 C C . ILE A 1 109 ? -7.422 -1.701 -6.523 1.00 98.75 109 ILE A C 1
ATOM 852 O O . ILE A 1 109 ? -8.181 -1.065 -5.794 1.00 98.75 109 ILE A O 1
ATOM 856 N N . GLY A 1 110 ? -7.756 -2.887 -7.040 1.00 98.56 110 GLY A N 1
ATOM 857 C CA . GLY A 1 110 ? -9.085 -3.488 -6.898 1.00 98.56 110 GLY A CA 1
ATOM 858 C C . GLY A 1 110 ? -9.507 -3.724 -5.441 1.00 98.56 110 GLY A C 1
ATOM 859 O O . GLY A 1 110 ? -10.669 -3.510 -5.084 1.00 98.56 110 GLY A O 1
ATOM 860 N N . VAL A 1 111 ? -8.574 -4.087 -4.551 1.00 98.44 111 VAL A N 1
ATOM 861 C CA . VAL A 1 111 ? -8.843 -4.171 -3.100 1.00 98.44 111 VAL A CA 1
ATOM 862 C C . VAL A 1 111 ? -9.220 -2.803 -2.526 1.00 98.44 111 VAL A C 1
ATOM 864 O O . VAL A 1 111 ? -10.173 -2.701 -1.755 1.00 98.44 111 VAL A O 1
ATOM 867 N N . TYR A 1 112 ? -8.506 -1.738 -2.891 1.00 98.44 112 TYR A N 1
ATOM 868 C CA . TYR A 1 112 ? -8.845 -0.398 -2.412 1.00 98.44 112 TYR A CA 1
ATOM 869 C C . TYR A 1 112 ? -10.155 0.116 -3.015 1.00 98.44 112 TYR A C 1
ATOM 871 O O . TYR A 1 112 ? -10.961 0.687 -2.282 1.00 98.44 112 TYR A O 1
ATOM 879 N N . GLU A 1 113 ? -10.393 -0.108 -4.306 1.00 98.38 113 GLU A N 1
ATOM 880 C CA . GLU A 1 113 ? -11.618 0.299 -5.000 1.00 98.38 113 GLU A CA 1
ATOM 881 C C . GLU A 1 113 ? -12.860 -0.390 -4.437 1.00 98.38 113 GLU A C 1
ATOM 883 O O . GLU A 1 113 ? -13.834 0.284 -4.098 1.00 98.38 113 GLU A O 1
ATOM 888 N N . SER A 1 114 ? -12.804 -1.707 -4.233 1.00 98.25 114 SER A N 1
ATOM 889 C CA . SER A 1 114 ? -13.906 -2.464 -3.623 1.00 98.25 114 SER A CA 1
ATOM 890 C C . SER A 1 114 ? -14.208 -2.037 -2.179 1.00 98.25 114 SER A C 1
ATOM 892 O O . SER A 1 114 ? -15.359 -2.080 -1.749 1.00 98.25 114 SER A O 1
ATOM 894 N N . ASP A 1 115 ? -13.212 -1.551 -1.431 1.00 98.25 115 ASP A N 1
ATOM 895 C CA . ASP A 1 115 ? -13.389 -1.031 -0.069 1.00 98.25 115 ASP A CA 1
ATOM 896 C C . ASP A 1 115 ? -13.842 0.445 -0.024 1.00 98.25 115 ASP A C 1
ATOM 898 O O . ASP A 1 115 ? -14.140 0.952 1.057 1.00 98.25 115 ASP A O 1
ATOM 902 N N . GLN A 1 116 ? -13.966 1.159 -1.153 1.00 98.19 116 GLN A N 1
ATOM 903 C CA . GLN A 1 116 ? -14.305 2.593 -1.145 1.00 98.19 116 GLN A CA 1
ATOM 904 C C . GLN A 1 116 ? -15.637 2.903 -0.453 1.00 98.19 116 GLN A C 1
ATOM 906 O O . GLN A 1 116 ? -15.706 3.858 0.321 1.00 98.19 116 GLN A O 1
ATOM 911 N N . GLN A 1 117 ? -16.688 2.109 -0.681 1.00 97.62 117 GLN A N 1
ATOM 912 C CA . GLN A 1 117 ? -17.986 2.340 -0.032 1.00 97.62 117 GLN A CA 1
ATOM 913 C C . GLN A 1 117 ? -17.891 2.167 1.489 1.00 97.62 117 GLN A C 1
ATOM 915 O O . GLN A 1 117 ? -18.363 3.013 2.252 1.00 97.62 117 GLN A O 1
ATOM 920 N N . ALA A 1 118 ? -17.203 1.116 1.942 1.00 97.44 118 ALA A N 1
ATOM 921 C CA . ALA A 1 118 ? -16.973 0.880 3.361 1.00 97.44 118 ALA A CA 1
ATOM 922 C C . ALA A 1 118 ? -16.079 1.972 3.974 1.00 97.44 118 ALA A C 1
ATOM 924 O O . ALA A 1 118 ? -16.354 2.455 5.072 1.00 97.44 118 ALA A O 1
ATOM 925 N N . ALA A 1 119 ? -15.044 2.421 3.261 1.00 97.38 119 ALA A N 1
ATOM 926 C CA . ALA A 1 119 ? -14.195 3.535 3.673 1.00 97.38 119 ALA A CA 1
ATOM 927 C C . ALA A 1 119 ? -14.980 4.848 3.775 1.00 97.38 119 ALA A C 1
ATOM 929 O O . ALA A 1 119 ? -14.746 5.627 4.702 1.00 97.38 119 ALA A O 1
ATOM 930 N N . ASN A 1 120 ? -15.932 5.081 2.869 1.00 97.75 120 ASN A N 1
ATOM 931 C CA . ASN A 1 120 ? -16.825 6.232 2.907 1.00 97.75 120 ASN A CA 1
ATOM 932 C C . ASN A 1 120 ? -17.693 6.204 4.170 1.00 97.75 120 ASN A C 1
ATOM 934 O O . ASN A 1 120 ? -17.664 7.153 4.952 1.00 97.75 120 ASN A O 1
ATOM 938 N N . PHE A 1 121 ? -18.359 5.074 4.433 1.00 97.31 121 PHE A N 1
ATOM 939 C CA . PHE A 1 121 ? -19.147 4.890 5.651 1.00 97.31 121 PHE A CA 1
ATOM 940 C C . PHE A 1 121 ? -18.299 5.098 6.911 1.00 97.31 121 PHE A C 1
ATOM 942 O O . PHE A 1 121 ? -18.678 5.869 7.782 1.00 97.31 121 PHE A O 1
ATOM 949 N N . ARG A 1 122 ? -17.104 4.497 6.991 1.00 95.88 122 ARG A N 1
ATOM 950 C CA . ARG A 1 122 ? -16.189 4.672 8.135 1.00 95.88 122 ARG A CA 1
ATOM 951 C C . ARG A 1 122 ? -15.750 6.121 8.334 1.00 95.88 122 ARG A C 1
ATOM 953 O O . ARG A 1 122 ? -15.611 6.557 9.469 1.00 95.88 122 ARG A O 1
ATOM 960 N N . THR A 1 123 ? -15.525 6.862 7.251 1.00 97.19 123 THR A N 1
ATOM 961 C CA . THR A 1 123 ? -15.036 8.247 7.335 1.00 97.19 123 THR A CA 1
ATOM 962 C C . THR A 1 123 ? -16.084 9.181 7.919 1.00 97.19 123 THR A C 1
ATOM 964 O O . THR A 1 123 ? -15.738 10.042 8.723 1.00 97.19 123 THR A O 1
ATOM 967 N N . PHE A 1 124 ? -17.346 9.007 7.531 1.00 96.38 124 PHE A N 1
ATOM 968 C CA . PHE A 1 124 ? -18.433 9.889 7.955 1.00 96.38 124 PHE A CA 1
ATOM 969 C C . PHE A 1 124 ? -19.229 9.354 9.147 1.00 96.38 124 PHE A C 1
ATOM 971 O O . PHE A 1 124 ? -20.039 10.082 9.709 1.00 96.38 124 PHE A O 1
ATOM 978 N N . ASN A 1 125 ? -18.995 8.111 9.570 1.00 93.69 125 ASN A N 1
ATOM 979 C CA . ASN A 1 125 ? -19.638 7.550 10.748 1.00 93.69 125 ASN A CA 1
ATOM 980 C C . ASN A 1 125 ? -18.962 8.067 12.039 1.00 93.69 125 ASN A C 1
ATOM 982 O O . ASN A 1 125 ? -17.819 7.691 12.322 1.00 93.69 125 ASN A O 1
ATOM 986 N N . PRO A 1 126 ? -19.657 8.865 12.871 1.00 90.94 126 PRO A N 1
ATOM 987 C CA . PRO A 1 126 ? -19.092 9.397 14.110 1.00 90.94 126 PRO A CA 1
ATOM 988 C C . PRO A 1 126 ? -18.732 8.298 15.122 1.00 90.94 126 PRO A C 1
ATOM 990 O O . PRO A 1 126 ? -17.716 8.405 15.810 1.00 90.94 126 PRO A O 1
ATOM 993 N N . PHE A 1 127 ? -19.489 7.197 15.178 1.00 92.69 127 PHE A N 1
ATOM 994 C CA . PHE A 1 127 ? -19.213 6.085 16.094 1.00 92.69 127 PHE A CA 1
ATOM 995 C C . PHE A 1 127 ? -17.892 5.381 15.780 1.00 92.69 127 PHE A C 1
ATOM 997 O O . PHE A 1 127 ? -17.219 4.891 16.687 1.00 92.69 127 PHE A O 1
ATOM 1004 N N . TRP A 1 128 ? -17.479 5.366 14.510 1.00 91.50 128 TRP A N 1
ATOM 1005 C CA . TRP A 1 128 ? -16.183 4.813 14.123 1.00 91.50 128 TRP A CA 1
ATOM 1006 C C . TRP A 1 128 ? -15.024 5.622 14.722 1.00 91.50 128 TRP A C 1
ATOM 1008 O O . TRP A 1 128 ? -14.065 5.047 15.248 1.00 91.50 128 TRP A O 1
ATOM 1018 N N . TRP A 1 129 ? -15.134 6.952 14.708 1.00 90.75 129 TRP A N 1
ATOM 1019 C CA . TRP A 1 129 ? -14.149 7.849 15.314 1.00 90.75 129 TRP A CA 1
ATOM 1020 C C . TRP A 1 129 ? -14.142 7.763 16.835 1.00 90.75 129 TRP A C 1
ATOM 1022 O O . TRP A 1 129 ? -13.062 7.686 17.418 1.00 90.75 129 TRP A O 1
ATOM 1032 N N . ILE A 1 130 ? -15.317 7.692 17.468 1.00 87.44 130 ILE A N 1
ATOM 1033 C CA . ILE A 1 130 ? -15.429 7.467 18.917 1.00 87.44 130 ILE A CA 1
ATOM 1034 C C . ILE A 1 130 ? -14.738 6.153 19.292 1.00 87.44 130 ILE A C 1
ATOM 1036 O O . ILE A 1 130 ? -13.892 6.137 20.181 1.00 87.44 130 ILE A O 1
ATOM 1040 N N . GLY A 1 131 ? -15.008 5.065 18.563 1.00 88.31 131 GLY A N 1
ATOM 1041 C CA . GLY A 1 131 ? -14.352 3.776 18.789 1.00 88.31 131 GLY A CA 1
ATOM 1042 C C . GLY A 1 131 ? -12.827 3.847 18.647 1.00 88.31 131 GLY A C 1
ATOM 1043 O O . GLY A 1 131 ? -12.098 3.291 19.477 1.00 88.31 131 GLY A O 1
ATOM 1044 N N . LYS A 1 132 ? -12.316 4.576 17.643 1.00 89.69 132 LYS A N 1
ATOM 1045 C CA . LYS A 1 132 ? -10.872 4.832 17.511 1.00 89.69 132 LYS A CA 1
ATOM 1046 C C . LYS A 1 132 ? -10.315 5.663 18.666 1.00 89.69 132 LYS A C 1
ATOM 1048 O O . LYS A 1 132 ? -9.249 5.318 19.173 1.00 89.69 132 LYS A O 1
ATOM 1053 N N . GLY A 1 133 ? -11.025 6.704 19.092 1.00 88.56 133 GLY A N 1
ATOM 1054 C CA . GLY A 1 133 ? -10.646 7.556 20.218 1.00 88.56 133 GLY A CA 1
ATOM 1055 C C . GLY A 1 133 ? -10.575 6.778 21.529 1.00 88.56 133 GLY A C 1
ATOM 1056 O O . GLY A 1 133 ? -9.556 6.826 22.211 1.00 88.56 133 GLY A O 1
ATOM 1057 N N . LEU A 1 134 ? -11.596 5.972 21.833 1.00 86.44 134 LEU A N 1
ATOM 1058 C CA . LEU A 1 134 ? -11.620 5.100 23.011 1.00 86.44 134 LEU A CA 1
ATOM 1059 C C . LEU A 1 134 ? -10.493 4.064 22.979 1.00 86.44 134 LEU A C 1
ATOM 1061 O O . LEU A 1 134 ? -9.829 3.840 23.987 1.00 86.44 134 LEU A O 1
ATOM 1065 N N . THR A 1 135 ? -10.230 3.460 21.816 1.00 86.50 135 THR A N 1
ATOM 1066 C CA . THR A 1 135 ? -9.118 2.507 21.661 1.00 86.50 135 THR A CA 1
ATOM 1067 C C . THR A 1 135 ? -7.767 3.179 21.899 1.00 86.50 135 THR A C 1
ATOM 1069 O O . THR A 1 135 ? -6.884 2.586 22.516 1.00 86.50 135 THR A O 1
ATOM 1072 N N . TRP A 1 136 ? -7.591 4.406 21.409 1.00 88.56 136 TRP A N 1
ATOM 1073 C CA . TRP A 1 136 ? -6.385 5.191 21.646 1.00 88.56 136 TRP A CA 1
ATOM 1074 C C . TRP A 1 136 ? -6.232 5.543 23.132 1.00 88.56 136 TRP A C 1
ATOM 1076 O O . TRP A 1 136 ? -5.185 5.259 23.707 1.00 88.56 136 TRP A O 1
ATOM 1086 N N . LEU A 1 137 ? -7.300 6.025 23.777 1.00 84.94 137 LEU A N 1
ATOM 1087 C CA . LEU A 1 137 ? -7.322 6.349 25.206 1.00 84.94 137 LEU A CA 1
ATOM 1088 C C . LEU A 1 137 ? -6.993 5.132 26.084 1.00 84.94 137 LEU A C 1
ATOM 1090 O O . LEU A 1 137 ? -6.206 5.230 27.022 1.00 84.94 137 LEU A O 1
ATOM 1094 N N . ALA A 1 138 ? -7.543 3.963 25.746 1.00 82.25 138 ALA A N 1
ATOM 1095 C CA . ALA A 1 138 ? -7.279 2.717 26.459 1.00 82.25 138 ALA A CA 1
ATOM 1096 C C . ALA A 1 138 ? -5.822 2.235 26.321 1.00 82.25 138 ALA A C 1
ATOM 1098 O O . ALA A 1 138 ? -5.357 1.464 27.158 1.00 82.25 138 ALA A O 1
ATOM 1099 N N . ARG A 1 139 ? -5.093 2.671 25.283 1.00 84.44 139 ARG A N 1
ATOM 1100 C CA . ARG A 1 139 ? -3.673 2.335 25.077 1.00 84.44 139 ARG A CA 1
ATOM 1101 C C . ARG A 1 139 ? -2.716 3.273 25.803 1.00 84.44 139 ARG A C 1
ATOM 1103 O O . ARG A 1 139 ? -1.616 2.844 26.144 1.00 84.44 139 ARG A O 1
ATOM 1110 N N . THR A 1 140 ? -3.124 4.509 26.076 1.00 88.94 140 THR A N 1
ATOM 1111 C CA . THR A 1 140 ? -2.308 5.523 26.759 1.00 88.94 140 THR A CA 1
ATOM 1112 C C . THR A 1 140 ? -1.615 5.023 28.037 1.00 88.94 140 THR A C 1
ATOM 1114 O O . THR A 1 140 ? -0.397 5.186 28.123 1.00 88.94 140 THR A O 1
ATOM 1117 N N . PRO A 1 141 ? -2.291 4.363 29.004 1.00 84.38 141 PRO A N 1
ATOM 1118 C CA . PRO A 1 141 ? -1.610 3.896 30.217 1.00 84.38 141 PRO A CA 1
ATOM 1119 C C . PRO A 1 141 ? -0.515 2.860 29.924 1.00 84.38 141 PRO A C 1
ATOM 1121 O O . PRO A 1 141 ? 0.547 2.894 30.543 1.00 84.38 141 PRO A O 1
ATOM 1124 N N . PHE A 1 142 ? -0.720 1.981 28.938 1.00 85.19 142 PHE A N 1
ATOM 1125 C CA . PHE A 1 142 ? 0.289 0.997 28.538 1.00 85.19 142 PHE A CA 1
ATOM 1126 C C . PHE A 1 142 ? 1.470 1.645 27.818 1.00 85.19 142 PHE A C 1
ATOM 1128 O O . PHE A 1 142 ? 2.599 1.207 28.003 1.00 85.19 142 PHE A O 1
ATOM 1135 N N . MET A 1 143 ? 1.243 2.706 27.039 1.00 86.44 143 MET A N 1
ATOM 1136 C CA . MET A 1 143 ? 2.333 3.466 26.420 1.00 86.44 143 MET A CA 1
ATOM 1137 C C . MET A 1 143 ? 3.223 4.135 27.474 1.00 86.44 143 MET A C 1
ATOM 1139 O O . MET A 1 143 ? 4.445 4.085 27.354 1.00 86.44 143 MET A O 1
ATOM 1143 N N . ILE A 1 144 ? 2.622 4.699 28.527 1.00 88.81 144 ILE A N 1
ATOM 1144 C CA . ILE A 1 144 ? 3.357 5.294 29.654 1.00 88.81 144 ILE A CA 1
ATOM 1145 C C . ILE A 1 144 ? 4.153 4.215 30.401 1.00 88.81 144 ILE A C 1
ATOM 1147 O O . ILE A 1 144 ? 5.341 4.396 30.656 1.00 88.81 144 ILE A O 1
ATOM 1151 N N . ALA A 1 145 ? 3.535 3.066 30.691 1.00 85.75 145 ALA A N 1
ATOM 1152 C CA . ALA A 1 145 ? 4.232 1.939 31.312 1.00 85.75 145 ALA A CA 1
ATOM 1153 C C . ALA A 1 145 ? 5.388 1.422 30.435 1.00 85.75 145 ALA A C 1
ATOM 1155 O O . ALA A 1 145 ? 6.474 1.142 30.934 1.00 85.75 145 ALA A O 1
ATOM 1156 N N . GLY A 1 146 ? 5.199 1.355 29.116 1.00 87.75 146 GLY A N 1
ATOM 1157 C CA . GLY A 1 146 ? 6.257 0.978 28.179 1.00 87.75 146 GLY A CA 1
ATOM 1158 C C . GLY A 1 146 ? 7.448 1.924 28.199 1.00 87.75 146 GLY A C 1
ATOM 1159 O O . GLY A 1 146 ? 8.588 1.469 28.213 1.00 87.75 146 GLY A O 1
ATOM 1160 N N . ALA A 1 147 ? 7.196 3.232 28.269 1.00 89.19 147 ALA A N 1
ATOM 1161 C CA . ALA A 1 147 ? 8.253 4.233 28.405 1.00 89.19 147 ALA A CA 1
ATOM 1162 C C . ALA A 1 147 ? 9.039 4.089 29.723 1.00 89.19 147 ALA A C 1
ATOM 1164 O O . ALA A 1 147 ? 10.218 4.424 29.768 1.00 89.19 147 ALA A O 1
ATOM 1165 N N . ALA A 1 148 ? 8.418 3.536 30.769 1.00 91.00 148 ALA A N 1
ATOM 1166 C CA . ALA A 1 148 ? 9.073 3.200 32.033 1.00 91.00 148 ALA A CA 1
ATOM 1167 C C . ALA A 1 148 ? 9.823 1.846 32.010 1.00 91.00 148 ALA A C 1
ATOM 1169 O O . ALA A 1 148 ? 10.317 1.405 33.045 1.00 91.00 148 ALA A O 1
ATOM 1170 N N . GLY A 1 149 ? 9.921 1.181 30.851 1.00 89.69 149 GLY A N 1
ATOM 1171 C CA . GLY A 1 149 ? 10.675 -0.065 30.672 1.00 89.69 149 GLY A CA 1
ATOM 1172 C C . GLY A 1 149 ? 9.872 -1.347 30.911 1.00 89.69 149 GLY A C 1
ATOM 1173 O O . GLY A 1 149 ? 10.441 -2.437 30.882 1.00 89.69 149 GLY A O 1
ATOM 1174 N N . PHE A 1 150 ? 8.557 -1.253 31.127 1.00 87.69 150 PHE A N 1
ATOM 1175 C CA . PHE A 1 150 ? 7.712 -2.440 31.251 1.00 87.69 150 PHE A CA 1
ATOM 1176 C C . PHE A 1 150 ? 7.439 -3.080 29.882 1.00 87.69 150 PHE A C 1
ATOM 1178 O O . PHE A 1 150 ? 7.191 -2.393 28.889 1.00 87.69 150 PHE A O 1
ATOM 1185 N N . ASP A 1 151 ? 7.403 -4.415 29.834 1.00 87.31 151 ASP A N 1
ATOM 1186 C CA . ASP A 1 151 ? 6.962 -5.158 28.648 1.00 87.31 151 ASP A CA 1
ATOM 1187 C C . ASP A 1 151 ? 5.452 -4.958 28.430 1.00 87.31 151 ASP A C 1
ATOM 1189 O O . ASP A 1 151 ? 4.598 -5.654 28.995 1.00 87.31 151 ASP A O 1
ATOM 1193 N N . THR A 1 152 ? 5.131 -3.961 27.606 1.00 83.69 152 THR A N 1
ATOM 1194 C CA . THR A 1 152 ? 3.758 -3.571 27.259 1.00 83.69 152 THR A CA 1
ATOM 1195 C C . THR A 1 152 ? 2.949 -4.721 26.679 1.00 83.69 152 THR A C 1
ATOM 1197 O O . THR A 1 152 ? 1.783 -4.876 27.028 1.00 83.69 152 THR A O 1
ATOM 1200 N N . THR A 1 153 ? 3.566 -5.576 25.864 1.00 84.44 153 THR A N 1
ATOM 1201 C CA . THR A 1 153 ? 2.924 -6.732 25.231 1.00 84.44 153 THR A CA 1
ATOM 1202 C C . THR A 1 153 ? 2.423 -7.732 26.264 1.00 84.44 153 THR A C 1
ATOM 1204 O O . THR A 1 153 ? 1.318 -8.270 26.137 1.00 84.44 153 THR A O 1
ATOM 1207 N N . LYS A 1 154 ? 3.213 -7.971 27.315 1.00 86.19 154 LYS A N 1
ATOM 1208 C CA . LYS A 1 154 ? 2.840 -8.873 28.409 1.00 86.19 154 LYS A CA 1
ATOM 1209 C C . LYS A 1 154 ? 1.772 -8.252 29.309 1.00 86.19 154 LYS A C 1
ATOM 1211 O O . LYS A 1 154 ? 0.806 -8.926 29.670 1.00 86.19 154 LYS A O 1
ATOM 1216 N N . ALA A 1 155 ? 1.906 -6.964 29.625 1.00 81.25 155 ALA A N 1
ATOM 1217 C CA . ALA A 1 155 ? 0.942 -6.232 30.444 1.00 81.25 155 ALA A CA 1
ATOM 1218 C C . ALA A 1 155 ? -0.433 -6.114 29.762 1.00 81.25 155 ALA A C 1
ATOM 1220 O O . ALA A 1 155 ? -1.464 -6.342 30.393 1.00 81.25 155 ALA A O 1
ATOM 1221 N N . GLU A 1 156 ? -0.461 -5.825 28.464 1.00 79.56 156 GLU A N 1
ATOM 1222 C CA . GLU A 1 156 ? -1.686 -5.605 27.693 1.00 79.56 156 GLU A CA 1
ATOM 1223 C C . GLU A 1 156 ? -2.482 -6.903 27.460 1.00 79.56 156 GLU A C 1
ATOM 1225 O O . GLU A 1 156 ? -3.715 -6.888 27.460 1.00 79.56 156 GLU A O 1
ATOM 1230 N N . ASN A 1 157 ? -1.794 -8.043 27.326 1.00 87.75 157 ASN A N 1
ATOM 1231 C CA . ASN A 1 157 ? -2.432 -9.357 27.177 1.00 87.75 157 ASN A CA 1
ATOM 1232 C C . ASN A 1 157 ? -2.839 -10.008 28.509 1.00 87.75 157 ASN A C 1
ATOM 1234 O O . ASN A 1 157 ? -3.572 -11.003 28.509 1.00 87.75 157 ASN A O 1
ATOM 1238 N N . SER A 1 158 ? -2.393 -9.452 29.637 1.00 86.25 158 SER A N 1
ATOM 1239 C CA . SER A 1 158 ? -2.732 -9.947 30.970 1.00 86.25 158 SER A CA 1
ATOM 1240 C C . SER A 1 158 ? -4.215 -9.747 31.313 1.00 86.25 158 SER A C 1
ATOM 1242 O O . SER A 1 158 ? -4.913 -8.915 30.728 1.00 86.25 158 SER A O 1
ATOM 1244 N N . VAL A 1 159 ? -4.708 -10.494 32.306 1.00 85.94 159 VAL A N 1
ATOM 1245 C CA . VAL A 1 159 ? -6.079 -10.343 32.831 1.00 85.94 159 VAL A CA 1
ATOM 1246 C C . VAL A 1 159 ? -6.320 -8.916 33.334 1.00 85.94 159 VAL A C 1
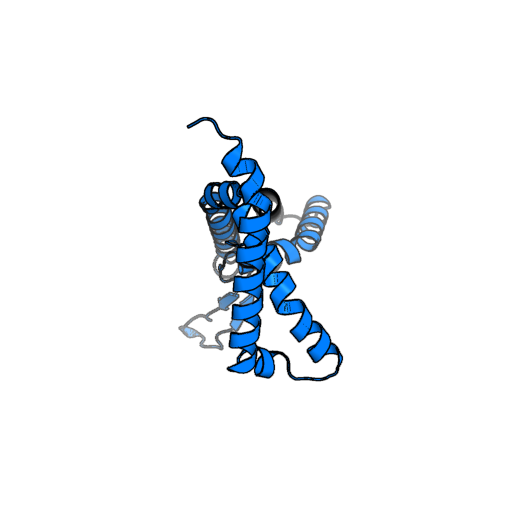ATOM 1248 O O . VAL A 1 159 ? -7.360 -8.332 33.039 1.00 85.94 159 VAL A O 1
ATOM 1251 N N . LEU A 1 160 ? -5.329 -8.323 34.010 1.00 80.25 160 LEU A N 1
ATOM 1252 C CA . LEU A 1 160 ? -5.390 -6.939 34.480 1.00 80.25 160 LEU A CA 1
ATOM 1253 C C . LEU A 1 160 ? -5.503 -5.956 33.305 1.00 80.25 160 LEU A C 1
ATOM 1255 O O . LEU A 1 160 ? -6.331 -5.050 33.336 1.00 80.25 160 LEU A O 1
ATOM 1259 N N . GLY A 1 161 ? -4.730 -6.171 32.235 1.00 78.69 161 GLY A N 1
ATOM 1260 C CA . GLY A 1 161 ? -4.790 -5.345 31.029 1.00 78.69 161 GLY A CA 1
ATOM 1261 C C . GLY A 1 161 ? -6.153 -5.404 30.334 1.00 78.69 161 GLY A C 1
ATOM 1262 O O . GLY A 1 161 ? -6.690 -4.376 29.911 1.00 78.69 161 GLY A O 1
ATOM 1263 N N . LYS A 1 162 ? -6.767 -6.593 30.287 1.00 84.38 162 LYS A N 1
ATOM 1264 C CA . LYS A 1 162 ? -8.137 -6.780 29.784 1.00 84.38 162 LYS A CA 1
ATOM 1265 C C . LYS A 1 162 ? -9.179 -6.082 30.666 1.00 84.38 162 LYS A C 1
ATOM 1267 O O . LYS A 1 162 ? -10.082 -5.453 30.119 1.00 84.38 162 LYS A O 1
ATOM 1272 N N . LEU A 1 163 ? -9.034 -6.140 31.994 1.00 83.12 163 LEU A N 1
ATOM 1273 C CA . LEU A 1 163 ? -9.918 -5.445 32.939 1.00 83.12 163 LEU A CA 1
ATOM 1274 C C . LEU A 1 163 ? -9.828 -3.924 32.791 1.00 83.12 163 LEU A C 1
ATOM 1276 O O . LEU A 1 163 ? -10.857 -3.277 32.642 1.00 83.12 163 LEU A O 1
ATOM 1280 N N . VAL A 1 164 ? -8.619 -3.355 32.740 1.00 81.25 164 VAL A N 1
ATOM 1281 C CA . VAL A 1 164 ? -8.431 -1.907 32.540 1.00 81.25 164 VAL A CA 1
ATOM 1282 C C . VAL A 1 164 ? -9.078 -1.446 31.234 1.00 81.25 164 VAL A C 1
ATOM 1284 O O . VAL A 1 164 ? -9.804 -0.452 31.225 1.00 81.25 164 VAL A O 1
ATOM 1287 N N . 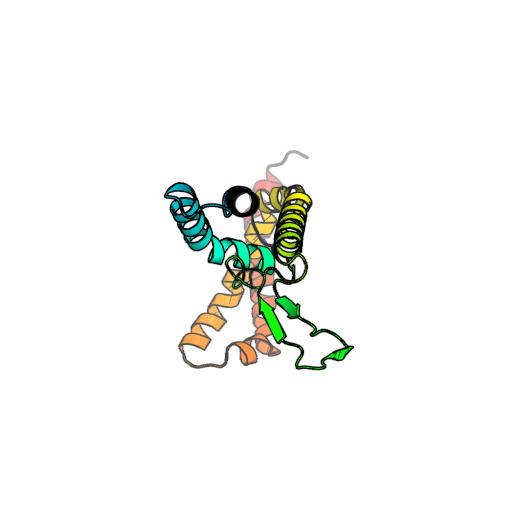ARG A 1 165 ? -8.884 -2.191 30.136 1.00 78.50 165 ARG A N 1
ATOM 1288 C CA . ARG A 1 165 ? -9.544 -1.892 28.856 1.00 78.50 165 ARG A CA 1
ATOM 1289 C C . ARG A 1 165 ? -11.065 -1.903 28.975 1.00 78.50 165 ARG A C 1
ATOM 1291 O O . ARG A 1 165 ? -11.696 -0.993 28.447 1.00 78.50 165 ARG A O 1
ATOM 1298 N N . LEU A 1 166 ? -11.639 -2.901 29.651 1.00 85.06 166 LEU A N 1
ATOM 1299 C CA . LEU A 1 166 ? -13.083 -2.997 29.863 1.00 85.06 166 LEU A CA 1
ATOM 1300 C C . LEU A 1 166 ? -13.608 -1.794 30.656 1.00 85.06 166 LEU A C 1
ATOM 1302 O O . LEU A 1 166 ? -14.584 -1.179 30.238 1.00 85.06 166 LEU A O 1
ATOM 1306 N N . THR A 1 167 ? -12.937 -1.414 31.746 1.00 83.94 167 THR A N 1
ATOM 1307 C CA . THR A 1 167 ? -13.341 -0.276 32.585 1.00 83.94 167 THR A CA 1
ATOM 1308 C C . THR A 1 167 ? -13.303 1.040 31.813 1.00 83.94 167 THR A C 1
ATOM 1310 O O . THR A 1 167 ? -14.251 1.818 31.888 1.00 83.94 167 THR A O 1
ATOM 1313 N N . VAL A 1 168 ? -12.252 1.276 31.019 1.00 82.38 168 VAL A N 1
ATOM 1314 C CA . VAL A 1 168 ? -12.163 2.466 30.154 1.00 82.38 168 VAL A CA 1
ATOM 1315 C C . VAL A 1 168 ? -13.288 2.471 29.116 1.00 82.38 168 VAL A C 1
ATOM 1317 O O . VAL A 1 168 ? -13.892 3.514 28.872 1.00 82.38 168 VAL A O 1
ATOM 1320 N N . TRP A 1 169 ? -13.612 1.311 28.539 1.00 82.69 169 TRP A N 1
ATOM 1321 C CA . TRP A 1 169 ? -14.710 1.179 27.579 1.00 82.69 169 TRP A CA 1
ATOM 1322 C C . TRP A 1 169 ? -16.072 1.491 28.206 1.00 82.69 169 TRP A C 1
ATOM 1324 O O . TRP A 1 169 ? -16.833 2.282 27.651 1.00 82.69 169 TRP A O 1
ATOM 1334 N N . LEU A 1 170 ? -16.363 0.910 29.374 1.00 84.56 170 LEU A N 1
ATOM 1335 C CA . LEU A 1 170 ? -17.610 1.135 30.108 1.00 84.56 170 LEU A CA 1
ATOM 1336 C C . LEU A 1 170 ? -17.743 2.594 30.554 1.00 84.56 170 LEU A C 1
ATOM 1338 O O . LEU A 1 170 ? -18.794 3.200 30.355 1.00 84.56 170 LEU A O 1
ATOM 1342 N N . GLY A 1 171 ? -16.669 3.178 31.093 1.00 86.44 171 GLY A N 1
ATOM 1343 C CA . GLY A 1 171 ? -16.644 4.584 31.497 1.00 86.44 171 GLY A CA 1
ATOM 1344 C C . GLY A 1 171 ? -16.865 5.532 30.317 1.00 86.44 171 GLY A C 1
ATOM 13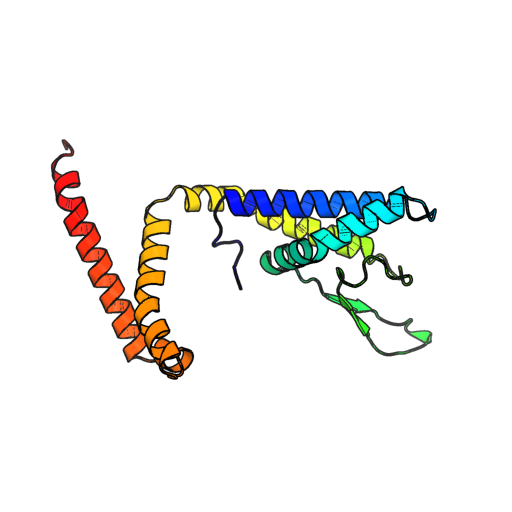45 O O . GLY A 1 171 ? -17.673 6.454 30.407 1.00 86.44 171 GLY A O 1
ATOM 1346 N N . GLY A 1 172 ? -16.214 5.269 29.179 1.00 82.31 172 GLY A N 1
ATOM 1347 C CA . GLY A 1 172 ? -16.409 6.037 27.949 1.00 82.31 172 GLY A CA 1
ATOM 1348 C C . GLY A 1 172 ? -17.833 5.933 27.397 1.00 82.31 172 GLY A C 1
ATOM 1349 O O . GLY A 1 172 ? -18.430 6.949 27.036 1.00 82.31 172 GLY A O 1
ATOM 1350 N N . ALA A 1 173 ? -18.413 4.730 27.378 1.00 81.88 173 ALA A N 1
ATOM 1351 C CA . ALA A 1 173 ? -19.796 4.518 26.956 1.00 81.88 173 ALA A CA 1
ATOM 1352 C C . ALA A 1 173 ? -20.786 5.272 27.860 1.00 81.88 173 ALA A C 1
ATOM 1354 O O . ALA A 1 173 ? -21.641 6.001 27.356 1.00 81.88 173 ALA A O 1
ATOM 1355 N N . ALA A 1 174 ? -20.620 5.171 29.183 1.00 85.44 174 ALA A N 1
ATOM 1356 C CA . ALA A 1 174 ? -21.448 5.883 30.153 1.00 85.44 174 ALA A CA 1
ATOM 1357 C C . ALA A 1 174 ? -21.353 7.408 29.979 1.00 85.44 174 ALA A C 1
ATOM 1359 O O . ALA A 1 174 ? -22.379 8.078 29.888 1.00 85.44 174 ALA A O 1
ATOM 1360 N N . ALA A 1 175 ? -20.140 7.956 29.845 1.00 85.81 175 ALA A N 1
ATOM 1361 C CA . ALA A 1 175 ? -19.932 9.386 29.618 1.00 85.81 175 ALA A CA 1
ATOM 1362 C C . ALA A 1 175 ? -20.607 9.875 28.326 1.00 85.81 175 ALA A C 1
ATOM 1364 O O . ALA A 1 175 ? -21.215 10.947 28.302 1.00 85.81 175 ALA A O 1
ATOM 1365 N N . THR A 1 176 ? -20.546 9.072 27.260 1.00 83.81 176 THR A N 1
ATOM 1366 C CA . THR A 1 176 ? -21.193 9.391 25.980 1.00 83.81 176 THR A CA 1
ATOM 1367 C C . THR A 1 176 ? -22.716 9.426 26.126 1.00 83.81 176 THR A C 1
ATOM 1369 O O . THR A 1 176 ? -23.345 10.373 25.661 1.00 83.81 176 THR A O 1
ATOM 1372 N N . ILE A 1 177 ? -23.311 8.451 26.827 1.00 86.44 177 ILE A N 1
ATOM 1373 C CA . ILE A 1 177 ? -24.755 8.427 27.116 1.00 86.44 177 ILE A CA 1
ATOM 1374 C C . ILE A 1 177 ? -25.162 9.661 27.926 1.00 86.44 177 ILE A C 1
ATOM 1376 O O . ILE A 1 177 ? -26.102 10.348 27.540 1.00 86.44 177 ILE A O 1
ATOM 1380 N N . VAL A 1 178 ? -24.433 9.985 28.999 1.00 90.75 178 VAL A N 1
ATOM 1381 C CA . VAL A 1 178 ? -24.717 11.156 29.850 1.00 90.75 178 VAL A CA 1
ATOM 1382 C C . VAL A 1 178 ? -24.631 12.459 29.054 1.00 90.75 178 VAL A C 1
ATOM 1384 O O . VAL A 1 178 ? -25.459 13.346 29.234 1.00 90.75 178 VAL A O 1
ATOM 1387 N N . THR A 1 179 ? -23.668 12.566 28.139 1.00 89.44 179 THR A N 1
ATOM 1388 C CA . THR A 1 179 ? -23.474 13.773 27.323 1.00 89.44 179 THR A CA 1
ATOM 1389 C C . THR A 1 179 ? -24.549 13.914 26.241 1.00 89.44 179 THR A C 1
ATOM 1391 O O . THR A 1 179 ? -24.950 15.028 25.916 1.00 89.44 179 THR A O 1
ATOM 1394 N N . LEU A 1 180 ? -25.038 12.800 25.686 1.00 87.38 180 LEU A N 1
ATOM 1395 C CA . LEU A 1 180 ? -26.106 12.793 24.681 1.00 87.38 180 LEU A CA 1
ATOM 1396 C C . LEU A 1 180 ? -27.514 12.869 25.289 1.00 87.38 180 LEU A C 1
ATOM 1398 O O . LEU A 1 180 ? -28.450 13.251 24.589 1.00 87.38 180 LEU A O 1
ATOM 1402 N N . TRP A 1 181 ? -27.666 12.551 26.577 1.00 92.44 181 TRP A N 1
ATOM 1403 C CA . TRP A 1 181 ? -28.952 12.532 27.276 1.00 92.44 181 TRP A CA 1
ATOM 1404 C C . TRP A 1 181 ? -29.775 13.820 27.107 1.00 92.44 181 TRP A C 1
ATOM 1406 O O . TRP A 1 181 ? -30.942 13.713 26.723 1.00 92.44 181 TRP A O 1
ATOM 1416 N N . PRO A 1 182 ? -29.210 15.034 27.281 1.00 89.94 182 PRO A N 1
ATOM 1417 C CA . PRO A 1 182 ? -29.980 16.265 27.120 1.00 89.94 182 PRO A CA 1
ATOM 1418 C C . PRO A 1 182 ? -30.518 16.426 25.694 1.00 89.94 182 PRO A C 1
ATOM 1420 O O . PRO A 1 182 ? -31.664 16.814 25.499 1.00 89.94 182 PRO A O 1
ATOM 1423 N N . TYR A 1 183 ? -29.728 16.063 24.684 1.00 89.19 183 TYR A N 1
ATOM 1424 C CA . TYR A 1 183 ? -30.130 16.183 23.282 1.00 89.19 183 TYR A CA 1
ATOM 1425 C C . TYR A 1 183 ? -31.246 15.201 22.907 1.00 89.19 183 TYR A C 1
ATOM 1427 O O . TYR A 1 183 ? -32.104 15.539 22.097 1.00 89.19 183 TYR A O 1
ATOM 1435 N N . LEU A 1 184 ? -31.275 14.014 23.524 1.00 84.38 184 LEU A N 1
ATOM 1436 C CA . LEU A 1 184 ? -32.353 13.040 23.328 1.00 84.38 184 LEU A CA 1
ATOM 1437 C C . LEU A 1 184 ? -33.680 13.520 23.923 1.00 84.38 184 LEU A C 1
ATOM 1439 O O . LEU A 1 184 ? -34.729 13.268 23.340 1.00 84.38 184 LEU A O 1
ATOM 1443 N N . THR A 1 185 ? -33.645 14.248 25.043 1.00 84.56 185 THR A N 1
ATOM 1444 C CA . THR A 1 185 ? -34.862 14.792 25.671 1.00 84.56 185 THR A CA 1
ATOM 1445 C C . THR A 1 185 ? -35.502 15.954 24.903 1.00 84.56 185 THR A C 1
ATOM 1447 O O . THR A 1 185 ? -36.665 16.259 25.137 1.00 84.56 185 THR A O 1
ATOM 1450 N N . PHE A 1 186 ? -34.776 16.585 23.974 1.00 82.19 186 PHE A N 1
ATOM 1451 C CA . PHE A 1 186 ? -35.277 17.691 23.147 1.00 82.19 186 PHE A CA 1
ATOM 1452 C C . PHE A 1 186 ? -35.905 17.246 21.814 1.00 82.19 186 PHE A C 1
ATOM 1454 O O . PHE A 1 186 ? -36.414 18.093 21.079 1.00 82.19 186 PHE A O 1
ATOM 1461 N N . LEU A 1 187 ? -35.882 15.951 21.480 1.00 76.44 187 LEU A N 1
ATOM 1462 C CA . LEU A 1 187 ? -36.565 15.436 20.292 1.00 76.44 187 LEU A CA 1
ATOM 1463 C C . LEU A 1 187 ? -38.071 15.302 20.584 1.00 76.44 187 LEU A C 1
ATOM 1465 O O . LEU A 1 187 ? -38.433 14.557 21.495 1.00 76.44 187 LEU A O 1
ATOM 1469 N N . PRO A 1 188 ? -38.954 16.005 19.847 1.00 70.12 188 PRO A N 1
ATOM 1470 C CA . PRO A 1 188 ? -40.391 15.805 19.977 1.00 70.12 188 PRO A CA 1
ATOM 1471 C C . PRO A 1 188 ? -40.731 14.406 19.445 1.00 70.12 188 PRO A C 1
ATOM 1473 O O . PRO A 1 188 ? -40.514 14.125 18.265 1.00 70.12 188 PRO A O 1
ATOM 1476 N N . PHE A 1 189 ? -41.190 13.530 20.336 1.00 62.41 189 PHE A N 1
ATOM 1477 C CA . PHE A 1 189 ? -41.784 12.236 19.993 1.00 62.41 189 PHE A CA 1
ATOM 1478 C C . PHE A 1 189 ? -43.248 12.407 19.588 1.00 62.41 189 PHE A C 1
ATOM 1480 O O . PHE A 1 189 ? -43.918 13.290 20.175 1.00 62.41 189 PHE A O 1
#

Secondary structure (DSSP, 8-state):
---GGG--HHHHHHHHHHHHHHHHHHHHHHHHTTS--HHHHHHHHHHHHHHHHHHHHHHHTT---EEEEPPPTTT--PPEEEETTTTTT-S--TT-HHHHHHHHHHHHHHHHHHTHHHHHHHHH-HHHHHHHHHHHHHHHHHHHHHHTT--HHHHHHSHHHHHHHHHHHHHHHHHHHHHHHHHHHTS--

Organism: NCBI:txid1280954

Sequence (189 aa):
MINYKSITIFENRKRVRALSAFRANVERWIEVNLADNAETAALRRSINLTLVDARKFTVFAGIGVSGQQFPAPAVGGAIVPFDLFADIFGPNRIFGSHNRLIDSIDRAIGVYESDQQAANFRTFNPFWWIGKGLTWLARTPFMIAGAAGFDTTKAENSVLGKLVRLTVWLGGAAATIVTLWPYLTFLPF

Foldseek 3Di:
DQALLLAALVVLVVLLVLLVVLLVLLVVLVVPVVDPDPSNVVSVVVNVVSLVVLLVLLVNLVFDQKDWDADDPVVDDDTDIDGLSVCSVPPCCDDPSVVVSSVSSVSSSVSSVVCNVVSHCLNPPVVNVLVVVLVVVLCVVLVVVVVVVDPSVVCCPDPVVVVSSVVSVVVSVVVVCVVCVVVVVPDDD

Radius of gyration: 24.22 Å; chains: 1; bounding box: 62×48×60 Å